Protein AF-A0A257P8Z4-F1 (afdb_monomer)

Sequence (176 aa):
IAFIGALCIGCGLASLFIQVWVSVRHRRREGVDHDPWGHTRTVDWLTRTPVPFYNYAVTPVVHVKDERAWREERGLLQEIPQEYEAISLPKNSFLPMAIGVLAFGFGFGLVWRIWWMAGLSILGIIGVLIIRAMQKDIEYELSAEEVKAMDRRHEPINIVEEHKDAVESAMMELHL

Structure (mmCIF, N/CA/C/O backbone):
data_AF-A0A257P8Z4-F1
#
_entry.id   AF-A0A257P8Z4-F1
#
loop_
_atom_site.group_PDB
_atom_site.id
_atom_site.type_symbol
_atom_site.label_atom_id
_atom_site.label_alt_id
_atom_site.label_comp_id
_atom_site.label_asym_id
_atom_site.label_entity_id
_atom_site.label_seq_id
_atom_site.pdbx_PDB_ins_code
_atom_site.Cartn_x
_atom_site.Cartn_y
_atom_site.Cartn_z
_atom_site.occupancy
_atom_site.B_iso_or_equiv
_atom_site.auth_seq_id
_atom_site.auth_comp_id
_atom_site.auth_asym_id
_atom_site.auth_atom_id
_atom_site.pdbx_PDB_model_num
ATOM 1 N N . ILE A 1 1 ? 34.852 16.769 11.107 1.00 84.31 1 ILE A N 1
ATOM 2 C CA . ILE A 1 1 ? 33.484 17.261 11.415 1.00 84.31 1 ILE A CA 1
ATOM 3 C C . ILE A 1 1 ? 32.436 16.512 10.585 1.00 84.31 1 ILE A C 1
ATOM 5 O O . ILE A 1 1 ? 31.641 15.804 11.182 1.00 84.31 1 ILE A O 1
ATOM 9 N N . ALA A 1 2 ? 32.487 16.540 9.245 1.00 94.19 2 ALA A N 1
ATOM 10 C CA . ALA A 1 2 ? 31.528 15.811 8.393 1.00 94.19 2 ALA A CA 1
ATOM 11 C C . ALA A 1 2 ? 31.444 14.290 8.667 1.00 94.19 2 ALA A C 1
ATOM 13 O O . ALA A 1 2 ? 30.351 13.751 8.789 1.00 94.19 2 ALA A O 1
ATOM 14 N N . PHE A 1 3 ? 32.583 13.609 8.854 1.00 95.44 3 PHE A N 1
ATOM 15 C CA . PHE A 1 3 ? 32.614 12.173 9.184 1.00 95.44 3 PHE A CA 1
ATOM 16 C C . PHE A 1 3 ? 31.907 11.836 10.508 1.00 95.44 3 PHE A C 1
ATOM 18 O O . PHE A 1 3 ? 31.198 10.842 10.600 1.00 95.44 3 PHE A O 1
ATOM 25 N N . ILE A 1 4 ? 32.043 12.699 11.518 1.00 96.44 4 ILE A N 1
ATOM 26 C CA . ILE A 1 4 ? 31.377 12.522 12.816 1.00 96.44 4 ILE A CA 1
ATOM 27 C C . ILE A 1 4 ? 29.858 12.650 12.642 1.00 96.44 4 ILE A C 1
ATOM 29 O O . ILE A 1 4 ? 29.113 11.836 13.173 1.00 96.44 4 ILE A O 1
ATOM 33 N N . GLY A 1 5 ? 29.401 13.612 11.833 1.00 96.75 5 GLY A N 1
ATOM 34 C CA . GLY A 1 5 ? 27.986 13.726 11.472 1.00 96.75 5 GLY A CA 1
ATOM 35 C C . GLY A 1 5 ? 27.450 12.476 10.764 1.00 96.75 5 GLY A C 1
ATOM 36 O O . GLY A 1 5 ? 26.376 11.993 11.112 1.00 96.75 5 GLY A O 1
ATOM 37 N N . ALA A 1 6 ? 28.219 11.902 9.831 1.00 97.12 6 ALA A N 1
ATOM 38 C CA . ALA A 1 6 ? 27.849 10.659 9.152 1.00 97.12 6 ALA A CA 1
ATOM 39 C C . ALA A 1 6 ? 27.734 9.470 10.124 1.00 97.12 6 ALA A C 1
ATOM 41 O O . ALA A 1 6 ? 26.781 8.698 10.032 1.00 97.12 6 ALA A O 1
ATOM 42 N N . LEU A 1 7 ? 28.650 9.352 11.093 1.00 97.44 7 LEU A N 1
ATOM 43 C CA . LEU A 1 7 ? 28.569 8.334 12.146 1.00 97.44 7 LEU A CA 1
ATOM 44 C C . LEU A 1 7 ? 27.316 8.502 13.015 1.00 97.44 7 LEU A C 1
ATOM 46 O O . LEU A 1 7 ? 26.639 7.514 13.288 1.00 97.44 7 LEU A O 1
ATOM 50 N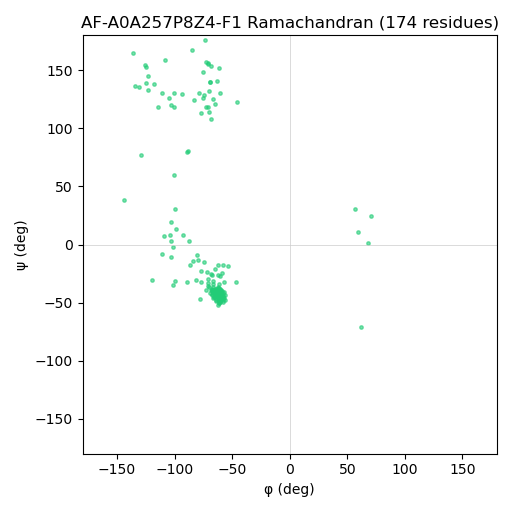 N . CYS A 1 8 ? 26.958 9.732 13.394 1.00 97.69 8 CYS A N 1
ATOM 51 C CA . CYS A 1 8 ? 25.733 9.991 14.154 1.00 97.69 8 CYS A CA 1
ATOM 52 C C . CYS A 1 8 ? 24.474 9.546 13.392 1.00 97.69 8 CYS A C 1
ATOM 54 O O . CYS A 1 8 ? 23.601 8.902 13.974 1.00 97.69 8 CYS A O 1
ATOM 56 N N . ILE A 1 9 ? 24.395 9.833 12.088 1.00 97.88 9 ILE A N 1
ATOM 57 C CA . ILE A 1 9 ? 23.284 9.376 11.236 1.00 97.88 9 ILE A CA 1
ATOM 58 C C . ILE A 1 9 ? 23.276 7.843 11.138 1.00 97.88 9 ILE A C 1
ATOM 60 O O . ILE A 1 9 ? 22.217 7.230 11.259 1.00 97.88 9 ILE A O 1
ATOM 64 N N . GLY A 1 10 ? 24.448 7.217 10.983 1.00 98.00 10 GLY A N 1
ATOM 65 C CA . GLY A 1 10 ? 24.591 5.759 10.971 1.00 98.00 10 GLY A CA 1
ATOM 66 C C . GLY A 1 10 ? 24.076 5.101 12.254 1.00 98.00 10 GLY A C 1
ATOM 67 O O . GLY A 1 10 ? 23.322 4.131 12.186 1.00 98.00 10 GLY A O 1
ATOM 68 N N . CYS A 1 11 ? 24.400 5.665 13.421 1.00 98.06 11 CYS A N 1
ATOM 69 C CA . CYS A 1 11 ? 23.855 5.208 14.700 1.00 98.06 11 CYS A CA 1
ATOM 70 C C . CYS A 1 11 ? 22.333 5.395 14.783 1.00 98.06 11 CYS A C 1
ATOM 72 O O . CYS A 1 11 ? 21.641 4.510 15.279 1.00 98.06 11 CYS A O 1
ATOM 74 N N . GLY A 1 12 ? 21.792 6.509 14.277 1.00 98.06 12 GLY A N 1
ATOM 75 C CA . GLY A 1 12 ? 20.342 6.727 14.204 1.00 98.06 12 GLY A CA 1
ATOM 76 C C . GLY A 1 12 ? 19.629 5.669 13.355 1.00 98.06 12 GLY A C 1
ATOM 77 O O . GLY A 1 12 ? 18.621 5.107 13.780 1.00 98.06 12 GLY A O 1
ATOM 78 N N . LEU A 1 13 ? 20.195 5.332 12.194 1.00 98.12 13 LEU A N 1
ATOM 79 C CA . LEU A 1 13 ? 19.666 4.285 11.320 1.00 98.12 13 LEU A CA 1
ATOM 80 C C . LEU A 1 13 ? 19.756 2.893 11.966 1.00 98.12 13 LEU A C 1
ATOM 82 O O . LEU A 1 13 ? 18.804 2.118 11.894 1.00 98.12 13 LEU A O 1
ATOM 86 N N . ALA A 1 14 ? 20.868 2.578 12.635 1.00 98.00 14 ALA A N 1
ATOM 87 C CA . ALA A 1 14 ? 21.013 1.325 13.375 1.00 98.00 14 ALA A CA 1
ATOM 88 C C . ALA A 1 14 ? 19.963 1.205 14.493 1.00 98.00 14 ALA A C 1
ATOM 90 O O . ALA A 1 14 ? 19.323 0.162 14.629 1.00 98.00 14 ALA A O 1
ATOM 91 N N . SER A 1 1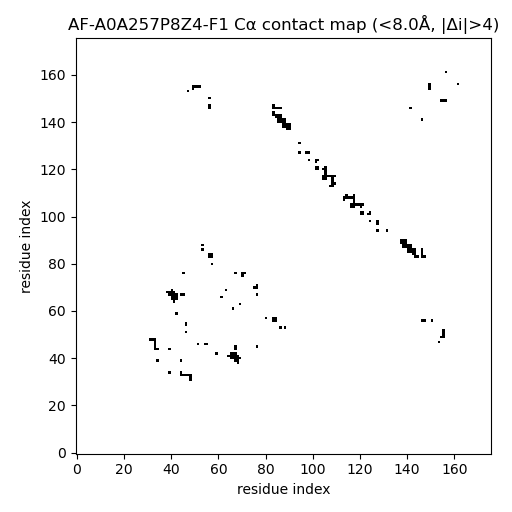5 ? 19.729 2.285 15.242 1.00 98.12 15 SER A N 1
ATOM 92 C CA . SER A 1 15 ? 18.685 2.341 16.269 1.00 98.12 15 SER A CA 1
ATOM 93 C C . SER A 1 15 ? 17.287 2.100 15.695 1.00 98.12 15 SER A C 1
ATOM 95 O O . SER A 1 15 ? 16.512 1.375 16.313 1.00 98.12 15 SER A O 1
ATOM 97 N N . LEU A 1 16 ? 16.976 2.622 14.500 1.00 98.00 16 LEU A N 1
ATOM 98 C CA . LEU A 1 16 ? 15.700 2.360 13.821 1.00 98.00 16 LEU A CA 1
ATOM 99 C C . LEU A 1 16 ? 15.512 0.864 13.522 1.00 98.00 16 LEU A C 1
ATOM 101 O O . LEU A 1 16 ? 14.454 0.303 13.807 1.00 98.00 16 LEU A O 1
ATOM 105 N N . PHE A 1 17 ? 16.542 0.191 12.997 1.00 97.81 17 PHE A N 1
ATOM 106 C CA . PHE A 1 17 ? 16.475 -1.253 12.744 1.00 97.81 17 PHE A CA 1
ATOM 107 C C . PHE A 1 17 ? 16.295 -2.060 14.032 1.00 97.81 17 PHE A C 1
ATOM 109 O O . PHE A 1 17 ? 15.481 -2.984 14.068 1.00 97.81 17 PHE A O 1
ATOM 116 N N . ILE A 1 18 ? 17.016 -1.695 15.096 1.00 97.44 18 ILE A N 1
ATOM 117 C CA . ILE A 1 18 ? 16.881 -2.335 16.410 1.00 97.44 18 ILE A CA 1
ATOM 118 C C . ILE A 1 18 ? 15.460 -2.140 16.950 1.00 97.44 18 ILE A C 1
ATOM 120 O O . ILE A 1 18 ? 14.847 -3.109 17.393 1.00 97.44 18 ILE A O 1
ATOM 124 N N . GLN A 1 19 ? 14.907 -0.928 16.865 1.00 96.12 19 GLN A N 1
ATOM 125 C CA . GLN A 1 19 ? 13.549 -0.620 17.316 1.00 96.12 19 GLN A CA 1
ATOM 126 C C . GLN A 1 19 ? 12.502 -1.492 16.610 1.00 96.12 19 GLN A C 1
ATOM 128 O O . GLN A 1 19 ? 11.681 -2.124 17.277 1.00 96.12 19 GLN A O 1
ATOM 133 N N . VAL A 1 20 ? 12.553 -1.578 15.275 1.00 95.50 20 VAL A N 1
ATOM 134 C CA . VAL A 1 20 ? 11.632 -2.423 14.495 1.00 95.50 20 VAL A CA 1
ATOM 135 C C . VAL A 1 20 ? 11.797 -3.898 14.870 1.00 95.50 20 VAL A C 1
ATOM 137 O O . VAL A 1 20 ? 10.805 -4.594 15.086 1.00 95.50 20 VAL A O 1
ATOM 140 N N . TRP A 1 21 ? 13.036 -4.378 15.004 1.00 95.56 21 TRP A N 1
ATOM 141 C CA . TRP A 1 21 ? 13.313 -5.769 15.366 1.00 95.56 21 TRP A CA 1
ATOM 142 C C . TRP A 1 21 ? 12.762 -6.138 16.751 1.00 95.56 21 TRP A C 1
ATOM 144 O O . TRP A 1 21 ? 12.078 -7.156 16.890 1.00 95.56 21 TRP A O 1
ATOM 154 N N . VAL A 1 22 ? 13.006 -5.300 17.767 1.00 94.56 22 VAL A N 1
ATOM 155 C CA . VAL A 1 22 ? 12.493 -5.515 19.131 1.00 94.56 22 VAL A CA 1
ATOM 156 C C . VAL A 1 22 ? 10.965 -5.494 19.140 1.00 94.56 22 VAL A C 1
ATOM 158 O O . VAL A 1 22 ? 10.366 -6.398 19.727 1.00 94.56 22 VAL A O 1
ATOM 161 N N . SER A 1 23 ? 10.345 -4.530 18.451 1.00 90.56 23 SER A N 1
ATOM 162 C CA . SER A 1 23 ? 8.885 -4.389 18.372 1.00 90.56 23 SER A CA 1
ATOM 163 C C . SER A 1 23 ? 8.228 -5.622 17.743 1.00 90.56 23 SER A C 1
ATOM 165 O O . SER A 1 23 ? 7.336 -6.232 18.335 1.00 90.56 23 SER A O 1
ATOM 167 N N . VAL A 1 24 ? 8.729 -6.097 16.596 1.00 90.44 24 VAL A N 1
ATOM 168 C CA . VAL A 1 24 ? 8.200 -7.310 15.947 1.00 90.44 24 VAL A CA 1
ATOM 169 C C . VAL A 1 24 ? 8.380 -8.542 16.842 1.00 90.44 24 VAL A C 1
ATOM 171 O O . VAL A 1 24 ? 7.489 -9.395 16.910 1.00 90.44 24 VAL A O 1
ATOM 174 N N . ARG A 1 25 ? 9.504 -8.636 17.565 1.00 90.56 25 ARG A N 1
ATOM 175 C CA . ARG A 1 25 ? 9.790 -9.758 18.470 1.00 90.56 25 ARG A CA 1
ATOM 176 C C . ARG A 1 25 ? 8.840 -9.806 19.671 1.00 90.56 25 ARG A C 1
ATOM 178 O O . ARG A 1 25 ? 8.475 -10.912 20.082 1.00 90.56 25 ARG A O 1
ATOM 185 N N . HIS A 1 26 ? 8.439 -8.651 20.203 1.00 89.12 26 HIS A N 1
ATOM 186 C CA . HIS A 1 26 ? 7.617 -8.524 21.415 1.00 89.12 26 HIS A CA 1
ATOM 187 C C . HIS A 1 26 ? 6.138 -8.194 21.151 1.00 89.12 26 HIS A C 1
ATOM 189 O O . HIS A 1 26 ? 5.356 -8.146 22.099 1.00 89.12 26 HIS A O 1
ATOM 195 N N . ARG A 1 27 ? 5.709 -8.109 19.883 1.00 83.69 27 ARG A N 1
ATOM 196 C CA . ARG A 1 27 ? 4.347 -7.720 19.458 1.00 83.69 27 ARG A CA 1
ATOM 197 C C . ARG A 1 27 ? 3.175 -8.391 20.185 1.00 83.69 27 ARG A C 1
ATOM 199 O O . ARG A 1 27 ? 2.125 -7.787 20.330 1.00 83.69 27 ARG A O 1
ATOM 206 N N . ARG A 1 28 ? 3.323 -9.650 20.626 1.00 78.50 28 ARG A N 1
ATOM 207 C CA . ARG A 1 28 ? 2.253 -10.380 21.340 1.00 78.50 28 ARG A CA 1
ATOM 208 C C . ARG A 1 28 ? 2.103 -9.960 22.805 1.00 78.50 28 ARG A C 1
ATOM 210 O O . ARG A 1 28 ? 1.060 -10.213 23.388 1.00 78.50 28 ARG A O 1
ATOM 217 N N . ARG A 1 29 ? 3.149 -9.393 23.412 1.00 73.62 29 ARG A N 1
ATOM 218 C CA . ARG A 1 29 ? 3.140 -8.920 24.807 1.00 73.62 29 ARG A CA 1
ATOM 219 C C . ARG A 1 29 ? 2.683 -7.469 24.912 1.00 73.62 29 ARG A C 1
ATOM 221 O O . ARG A 1 29 ? 2.058 -7.108 25.895 1.00 73.62 29 ARG A O 1
ATOM 228 N N . GLU A 1 30 ? 2.992 -6.669 23.899 1.00 66.62 30 GLU A N 1
ATOM 229 C CA . GLU A 1 30 ? 2.763 -5.220 23.854 1.00 66.62 30 GLU A CA 1
ATOM 230 C C . GLU A 1 30 ? 1.502 -4.861 23.056 1.00 66.62 30 GLU A C 1
ATOM 232 O O . GLU A 1 30 ? 1.471 -3.828 22.397 1.00 66.62 30 GLU A O 1
ATOM 237 N N . GLY A 1 31 ? 0.495 -5.746 23.048 1.00 64.88 31 GLY A N 1
ATOM 238 C CA . GLY A 1 31 ? -0.722 -5.581 22.250 1.00 64.88 31 GLY A CA 1
ATOM 239 C C . GLY A 1 31 ? -1.282 -4.164 22.368 1.00 64.88 31 GLY A C 1
ATOM 240 O O . GLY A 1 31 ? -1.521 -3.677 23.470 1.00 64.88 31 GLY A O 1
ATOM 241 N N . VAL A 1 32 ? -1.428 -3.502 21.223 1.00 70.19 32 VAL A N 1
ATOM 242 C CA . VAL A 1 32 ? -1.851 -2.106 21.146 1.00 70.19 32 VAL A CA 1
ATOM 243 C C . VAL A 1 32 ? -3.360 -2.067 20.954 1.00 70.19 32 VAL A C 1
ATOM 245 O O . VAL A 1 32 ? -3.888 -2.762 20.086 1.00 70.19 32 VAL A O 1
ATOM 248 N N . ASP A 1 33 ? -4.044 -1.279 21.778 1.00 71.81 33 ASP A N 1
ATOM 249 C CA . ASP A 1 33 ? -5.488 -1.082 21.672 1.00 71.81 33 ASP A CA 1
ATOM 250 C C . ASP A 1 33 ? -5.851 -0.196 20.459 1.00 71.81 33 ASP A C 1
ATOM 252 O O . ASP A 1 33 ? -4.983 0.316 19.753 1.00 71.81 33 ASP A O 1
ATOM 256 N N . HIS A 1 34 ? -7.140 -0.007 20.200 1.00 67.06 34 HIS A N 1
ATOM 257 C CA . HIS A 1 34 ? -7.664 0.888 19.163 1.00 67.06 34 HIS A CA 1
ATOM 258 C C . HIS A 1 34 ? -7.294 2.373 19.379 1.00 67.06 34 HIS A C 1
ATOM 260 O O . HIS A 1 34 ? -7.332 3.149 18.427 1.00 67.06 34 HIS A O 1
ATOM 266 N N . ASP A 1 35 ? -6.876 2.770 20.590 1.00 74.75 35 ASP A N 1
ATOM 267 C CA . ASP A 1 35 ? -6.379 4.120 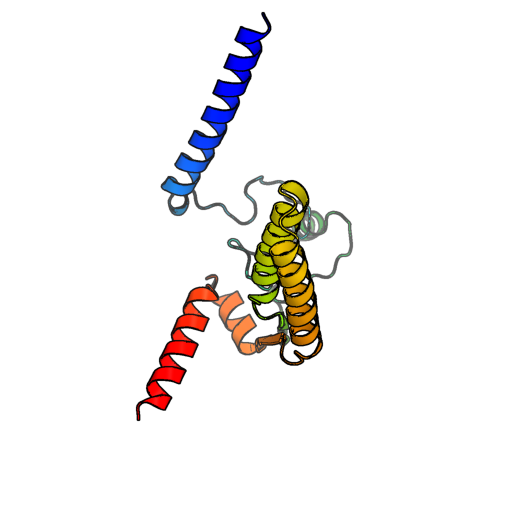20.897 1.00 74.75 35 ASP A CA 1
ATOM 268 C C . ASP A 1 35 ? -5.017 4.109 21.626 1.00 74.75 35 ASP A C 1
ATOM 270 O O . ASP A 1 35 ? -4.946 4.344 22.834 1.00 74.75 35 ASP A O 1
ATOM 274 N N . PRO A 1 36 ? -3.900 3.862 20.913 1.00 77.06 36 PRO A N 1
ATOM 275 C CA . PRO A 1 36 ? -2.564 3.845 21.516 1.00 77.06 36 PRO A CA 1
ATOM 276 C C . PRO A 1 36 ? -2.140 5.184 22.122 1.00 77.06 36 PRO A C 1
ATOM 278 O O . PRO A 1 36 ? -1.254 5.231 22.973 1.00 77.06 36 PRO A O 1
ATOM 281 N N . TRP A 1 37 ? -2.702 6.277 21.608 1.00 79.44 37 TRP A N 1
ATOM 282 C CA . TRP A 1 37 ? -2.239 7.636 21.877 1.00 79.44 37 TRP A CA 1
ATOM 283 C C . TRP A 1 37 ? -3.136 8.376 22.876 1.00 79.44 37 TRP A C 1
ATOM 285 O O . TRP A 1 37 ? -2.769 9.463 23.316 1.00 79.44 37 TRP A O 1
ATOM 295 N N . GLY A 1 38 ? -4.310 7.822 23.200 1.00 77.56 38 GLY A N 1
ATOM 296 C CA . GLY A 1 38 ? -5.326 8.417 24.078 1.00 77.56 38 GLY A CA 1
ATOM 297 C C . GLY A 1 38 ? -6.020 9.664 23.513 1.00 77.56 38 GLY A C 1
ATOM 298 O O . GLY A 1 38 ? -6.820 10.294 24.200 1.00 77.56 38 GLY A O 1
ATOM 299 N N . HIS A 1 39 ? -5.674 10.072 22.289 1.00 79.00 39 HIS A N 1
ATOM 300 C CA . HIS A 1 39 ? -6.115 11.316 21.648 1.00 79.00 39 HIS A CA 1
ATOM 301 C C . HIS A 1 39 ? -6.329 11.122 20.147 1.00 79.00 39 HIS A C 1
ATOM 303 O O . HIS A 1 39 ? -5.979 11.974 19.325 1.00 79.00 39 HIS A O 1
ATOM 309 N N . THR A 1 40 ? -6.856 9.971 19.759 1.00 84.00 40 THR A N 1
ATOM 310 C CA . THR A 1 40 ? -7.121 9.679 18.355 1.00 84.00 40 THR A CA 1
ATOM 311 C C . THR A 1 40 ? -8.409 10.363 17.889 1.00 84.00 40 THR A C 1
ATOM 313 O O . THR A 1 40 ? -9.440 10.330 18.554 1.00 84.00 40 THR A O 1
ATOM 316 N N . ARG A 1 41 ? -8.354 11.068 16.751 1.00 88.81 41 ARG A N 1
ATOM 317 C CA . ARG A 1 41 ? -9.427 12.006 16.344 1.00 88.81 41 ARG A CA 1
ATOM 318 C C . ARG A 1 41 ? -10.097 11.660 15.020 1.00 88.81 41 ARG A C 1
ATOM 320 O O . ARG A 1 41 ? -11.272 11.969 14.835 1.00 88.81 41 ARG A O 1
ATOM 327 N N . THR A 1 42 ? -9.360 11.046 14.101 1.00 90.00 42 THR A N 1
ATOM 328 C CA . THR A 1 42 ? -9.837 10.739 12.747 1.00 90.00 42 THR A CA 1
ATOM 329 C C . THR A 1 42 ? -10.603 9.420 12.698 1.00 90.00 42 THR A C 1
ATOM 331 O O . THR A 1 42 ? -10.558 8.618 13.631 1.00 90.00 42 THR A O 1
ATOM 334 N N . VAL A 1 43 ? -11.296 9.190 11.581 1.00 89.06 43 VAL A N 1
ATOM 335 C CA . VAL A 1 43 ? -12.037 7.947 11.319 1.00 89.06 43 VAL A CA 1
ATOM 336 C C . VAL A 1 43 ? -11.147 6.708 11.309 1.00 89.06 43 VAL A C 1
ATOM 338 O O . VAL A 1 43 ? -11.622 5.647 11.689 1.00 89.06 43 VAL A O 1
ATOM 341 N N . ASP A 1 44 ? -9.858 6.848 10.981 1.00 86.56 44 ASP A N 1
ATOM 342 C CA . ASP A 1 44 ? -8.889 5.739 10.936 1.00 86.56 44 ASP A CA 1
ATOM 343 C C . ASP A 1 44 ? -8.749 5.004 12.273 1.00 86.56 44 ASP A C 1
ATOM 345 O O . ASP A 1 44 ? -8.248 3.889 12.316 1.00 86.56 44 ASP A O 1
ATOM 349 N N . TRP A 1 45 ? -9.198 5.630 13.360 1.00 86.94 45 TRP A N 1
ATOM 350 C CA . TRP A 1 45 ? -9.170 5.100 14.720 1.00 86.94 45 TRP A CA 1
ATOM 351 C C . TRP A 1 45 ? -10.547 4.620 15.209 1.00 86.94 45 TRP A C 1
ATOM 353 O O . TRP A 1 45 ? -10.721 4.329 16.390 1.00 86.94 45 TRP A O 1
ATOM 363 N N . LEU A 1 46 ? -11.542 4.578 14.315 1.00 83.88 46 LEU A N 1
ATOM 364 C CA . LEU A 1 46 ? -12.825 3.899 14.532 1.00 83.88 46 LEU A CA 1
ATOM 365 C C . LEU A 1 46 ? -12.753 2.417 14.156 1.00 83.88 46 LEU A C 1
ATOM 367 O O . LEU A 1 46 ? -13.622 1.641 14.546 1.00 83.88 46 LEU A O 1
ATOM 371 N N . THR A 1 47 ? -11.745 2.021 13.377 1.00 83.44 47 THR A N 1
ATOM 372 C CA . THR A 1 47 ? -11.527 0.614 13.048 1.00 83.44 47 THR A CA 1
ATOM 373 C C . THR A 1 47 ? -11.027 -0.165 14.263 1.00 83.44 47 THR A C 1
ATOM 375 O O . THR A 1 47 ? -10.402 0.374 15.177 1.00 83.44 47 THR A O 1
ATOM 378 N N . ARG A 1 48 ? -11.263 -1.476 14.245 1.00 77.69 48 ARG A N 1
ATOM 379 C CA . ARG A 1 48 ? -10.725 -2.408 15.237 1.00 77.69 48 ARG A CA 1
ATOM 380 C C . ARG A 1 48 ? -9.223 -2.613 15.029 1.00 77.69 48 ARG A C 1
ATOM 382 O O . ARG A 1 48 ? -8.718 -2.461 13.914 1.00 77.69 48 ARG A O 1
ATOM 389 N N . THR A 1 49 ? -8.540 -3.036 16.091 1.00 77.38 49 THR A N 1
ATOM 390 C CA . THR A 1 49 ? -7.163 -3.535 16.024 1.00 77.38 49 THR A CA 1
ATOM 391 C C . THR A 1 49 ? -7.171 -5.056 16.158 1.00 77.38 49 THR A C 1
ATOM 393 O O . THR A 1 49 ? -7.682 -5.565 17.156 1.00 77.38 49 THR A O 1
ATOM 396 N N . PRO A 1 50 ? -6.564 -5.802 15.224 1.00 82.19 50 PRO A N 1
ATOM 397 C CA . PRO A 1 50 ? -5.996 -5.357 13.948 1.00 82.19 50 PRO A CA 1
ATOM 398 C C . PRO A 1 50 ? -7.075 -4.964 12.924 1.00 82.19 50 PRO A C 1
ATOM 400 O O . PRO A 1 50 ? -8.205 -5.443 12.985 1.00 82.19 50 PRO A O 1
ATOM 403 N N . VAL A 1 51 ? -6.700 -4.101 11.975 1.00 84.56 51 VAL A N 1
ATOM 404 C CA . VAL A 1 51 ? -7.614 -3.578 10.948 1.00 84.56 51 VAL A CA 1
ATOM 405 C C . VAL A 1 51 ? -8.058 -4.713 10.014 1.00 84.56 51 VAL A C 1
ATOM 407 O O . VAL A 1 51 ? -7.191 -5.384 9.444 1.00 84.56 51 VAL A O 1
ATOM 410 N N . PRO A 1 52 ? -9.372 -4.946 9.835 1.00 85.94 52 PRO A N 1
ATOM 411 C CA . PRO A 1 52 ? -9.876 -5.898 8.849 1.00 85.94 52 PRO A CA 1
ATOM 412 C C . PRO A 1 52 ? -9.473 -5.503 7.423 1.00 85.94 52 PRO A C 1
ATOM 414 O O . PRO A 1 52 ? -9.356 -4.322 7.111 1.00 85.94 52 PRO A O 1
ATOM 417 N N . PHE A 1 53 ? -9.328 -6.470 6.515 1.00 88.62 53 PHE A N 1
ATOM 418 C CA . PHE A 1 53 ? -8.952 -6.191 5.118 1.00 88.62 53 PHE A CA 1
ATOM 419 C C . PHE A 1 53 ? -10.007 -5.378 4.344 1.00 88.62 53 PHE A C 1
ATOM 421 O O . PHE A 1 53 ? -9.675 -4.730 3.356 1.00 88.62 53 PHE A O 1
ATOM 428 N N . TYR A 1 54 ? -11.262 -5.386 4.806 1.00 88.19 54 TYR A N 1
ATOM 429 C CA . TYR A 1 54 ? -12.348 -4.542 4.299 1.00 88.19 54 TYR A CA 1
ATOM 430 C C . TYR A 1 54 ? -12.433 -3.165 4.990 1.00 88.19 54 TYR A C 1
ATOM 432 O O . TYR A 1 54 ? -13.317 -2.372 4.680 1.00 88.19 54 TYR A O 1
ATOM 440 N N . ASN A 1 55 ? -11.513 -2.856 5.911 1.00 89.75 55 ASN A N 1
ATOM 441 C CA . ASN A 1 55 ? -11.465 -1.669 6.771 1.00 89.75 55 ASN A CA 1
ATOM 442 C C . ASN A 1 55 ? -12.666 -1.530 7.724 1.00 89.75 55 ASN A C 1
ATOM 444 O O . ASN A 1 55 ? -12.515 -1.725 8.926 1.00 89.75 55 ASN A O 1
ATOM 448 N N . TYR A 1 56 ? -13.858 -1.221 7.204 1.00 88.38 56 TYR A N 1
ATOM 449 C CA . TYR A 1 56 ? -15.075 -1.011 7.992 1.00 88.38 56 TYR A CA 1
ATOM 450 C C . TYR A 1 56 ? -16.178 -1.960 7.532 1.00 88.38 56 TYR A C 1
ATOM 452 O O . TYR A 1 56 ? -16.445 -2.065 6.340 1.00 88.38 56 TYR A O 1
ATOM 460 N N . ALA A 1 57 ? -16.844 -2.624 8.479 1.00 87.44 57 ALA A N 1
ATOM 461 C CA . ALA A 1 57 ? -17.982 -3.493 8.169 1.00 87.44 57 ALA A CA 1
ATOM 462 C C . ALA A 1 57 ? -19.191 -2.698 7.643 1.00 87.44 57 ALA A C 1
ATOM 464 O O . ALA A 1 57 ? -19.963 -3.199 6.834 1.00 87.44 57 ALA A O 1
ATOM 465 N N . VAL A 1 58 ? -19.336 -1.453 8.107 1.00 86.25 58 VAL A N 1
ATOM 466 C CA . VAL A 1 58 ? -20.329 -0.484 7.640 1.00 86.25 58 VAL A CA 1
ATOM 467 C C . VAL A 1 58 ? -19.625 0.848 7.441 1.00 86.25 58 VAL A C 1
ATOM 469 O O . VAL A 1 58 ? -18.817 1.258 8.276 1.00 86.25 58 VAL A O 1
ATOM 472 N N . THR A 1 59 ? -19.922 1.527 6.335 1.00 88.56 59 THR A N 1
ATOM 473 C CA . THR A 1 59 ? -19.275 2.801 6.009 1.00 88.56 59 THR A CA 1
ATOM 474 C C . THR A 1 59 ? -19.659 3.861 7.050 1.00 88.56 59 THR A C 1
ATOM 476 O O . THR A 1 59 ? -20.848 4.151 7.206 1.00 88.56 59 THR A O 1
ATOM 479 N N . PRO A 1 60 ? -18.694 4.461 7.774 1.00 85.56 60 PRO A N 1
ATOM 480 C CA . PRO A 1 60 ? -19.007 5.446 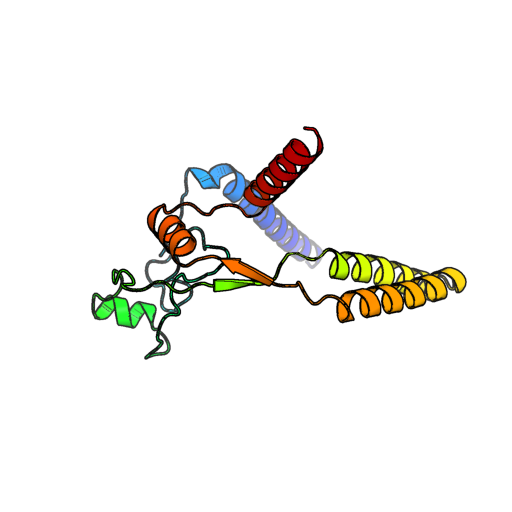8.797 1.00 85.56 60 PRO A CA 1
ATOM 481 C C . PRO A 1 60 ? -19.511 6.744 8.159 1.00 85.56 60 PRO A C 1
ATOM 483 O O . PRO A 1 60 ? -18.883 7.303 7.260 1.00 85.56 60 PRO A O 1
ATOM 486 N N . VAL A 1 61 ? -20.625 7.264 8.670 1.00 85.62 61 VAL A N 1
ATOM 487 C CA . VAL A 1 61 ? -21.101 8.606 8.316 1.00 85.62 61 VAL A CA 1
ATOM 488 C C . VAL A 1 61 ? -20.232 9.646 9.023 1.00 85.62 61 VAL A C 1
ATOM 490 O O . VAL A 1 61 ? -20.058 9.589 10.240 1.00 85.62 61 VAL A O 1
ATOM 493 N N . VAL A 1 62 ? -19.672 10.579 8.253 1.00 89.44 62 VAL A N 1
ATOM 494 C CA . VAL A 1 62 ? -18.795 11.644 8.755 1.00 89.44 62 VAL A CA 1
ATOM 495 C C . VAL A 1 62 ? -19.573 12.952 8.822 1.00 89.44 62 VAL A C 1
ATOM 497 O O . VAL A 1 62 ? -20.059 13.449 7.805 1.00 89.44 62 VAL A O 1
ATOM 500 N N . HIS A 1 63 ? -19.671 13.524 10.016 1.00 87.62 63 HIS A N 1
ATOM 501 C CA . HIS A 1 63 ? -20.338 14.797 10.277 1.00 87.62 63 HIS A CA 1
ATOM 502 C C . HIS A 1 63 ? -19.338 15.939 10.434 1.00 87.62 63 HIS A C 1
ATOM 504 O O . HIS A 1 63 ? -19.615 17.074 10.039 1.00 87.62 63 HIS A O 1
ATOM 510 N N . VAL A 1 64 ? -18.175 15.647 11.017 1.00 91.25 64 VAL A N 1
ATOM 511 C CA . VAL A 1 64 ? -17.116 16.625 11.275 1.00 91.25 64 VAL A CA 1
ATOM 512 C C . VAL A 1 64 ? -15.746 16.061 10.910 1.00 91.25 64 VAL A C 1
ATOM 514 O O . VAL A 1 64 ? -15.565 14.860 10.750 1.00 91.25 64 VAL A O 1
ATOM 517 N N . LYS A 1 65 ? -14.744 16.939 10.796 1.00 91.00 65 LYS A N 1
ATOM 518 C CA . LYS A 1 65 ? -13.365 16.540 10.472 1.00 91.00 65 LYS A CA 1
ATOM 519 C C . LYS A 1 65 ? -12.785 15.533 11.479 1.00 91.00 65 LYS A C 1
ATOM 521 O O . LYS A 1 65 ? -12.132 14.576 11.077 1.00 91.00 65 LYS A O 1
ATOM 526 N N . ASP A 1 66 ? -13.038 15.758 12.766 1.00 91.62 66 ASP A N 1
ATOM 527 C CA . ASP A 1 66 ? -12.556 14.922 13.870 1.00 91.62 66 ASP A CA 1
ATOM 528 C C . ASP A 1 66 ? -13.672 13.985 14.360 1.00 91.62 66 ASP A C 1
ATOM 530 O O . ASP A 1 66 ? -14.125 14.064 15.502 1.00 91.62 66 ASP A O 1
ATOM 534 N N . GLU A 1 67 ? -14.166 13.140 13.454 1.00 89.19 67 GLU A N 1
ATOM 535 C CA . GLU A 1 67 ? -15.362 12.320 13.673 1.00 89.19 67 GLU A CA 1
ATOM 536 C C . GLU A 1 67 ? -15.255 11.406 14.902 1.00 89.19 67 GLU A C 1
ATOM 538 O O . GLU A 1 67 ? -16.207 11.312 15.673 1.00 89.19 67 GLU A O 1
ATOM 543 N N . ARG A 1 68 ? -14.098 10.774 15.150 1.00 88.19 68 ARG A N 1
ATOM 544 C CA . ARG A 1 68 ? -13.930 9.906 16.327 1.00 88.19 68 ARG A CA 1
ATOM 545 C C . ARG A 1 68 ? -14.053 10.697 17.623 1.00 88.19 68 ARG A C 1
ATOM 547 O O . ARG A 1 68 ? -14.794 10.280 18.506 1.00 88.19 68 ARG A O 1
ATOM 554 N N . ALA A 1 69 ? -13.364 11.835 17.720 1.00 89.06 69 ALA A N 1
ATOM 555 C CA . ALA A 1 69 ? -13.405 12.671 18.921 1.00 89.06 69 ALA A CA 1
ATOM 556 C C . ALA A 1 69 ? -14.825 13.196 19.181 1.00 89.06 69 ALA A C 1
ATOM 558 O O . ALA A 1 69 ? -15.307 13.187 20.307 1.00 89.06 69 ALA A O 1
ATOM 559 N N . TRP A 1 70 ? -15.534 13.580 18.121 1.00 90.06 70 TRP A N 1
ATOM 560 C CA . TRP A 1 70 ? -16.923 14.015 18.216 1.00 90.06 70 TRP A CA 1
ATOM 561 C C . TRP A 1 70 ? -17.876 12.897 18.661 1.00 90.06 70 TRP A C 1
ATOM 563 O O . TRP A 1 70 ? -18.781 13.146 19.459 1.00 90.06 70 TRP A O 1
ATOM 573 N N . ARG A 1 71 ? -17.668 11.657 18.192 1.00 87.50 71 ARG A N 1
ATOM 574 C CA . ARG A 1 71 ? -18.417 10.479 18.663 1.00 87.50 71 ARG A CA 1
ATOM 575 C C . ARG A 1 71 ? -18.102 10.166 20.120 1.00 87.50 71 ARG A C 1
ATOM 577 O O . ARG A 1 71 ? -19.016 9.839 20.868 1.00 87.50 71 ARG A O 1
ATOM 584 N N . GLU A 1 72 ? -16.846 10.301 20.530 1.00 86.38 72 GLU A N 1
ATOM 585 C CA . GLU A 1 72 ? -16.400 10.103 21.911 1.00 86.38 72 GLU A CA 1
ATOM 586 C C . GLU A 1 72 ? -17.068 11.092 22.873 1.00 86.38 72 GLU A C 1
ATOM 588 O O . GLU A 1 72 ? -17.702 10.673 23.839 1.00 86.38 72 GLU A O 1
ATOM 593 N N . GLU A 1 73 ? -17.040 12.390 22.552 1.00 88.88 73 GLU A N 1
ATOM 594 C CA . GLU A 1 73 ? -17.692 13.453 23.334 1.00 88.88 73 GLU A CA 1
ATOM 595 C C . GLU A 1 73 ? -19.212 13.253 23.474 1.00 88.88 73 GLU A C 1
ATOM 597 O O . GLU A 1 73 ? -19.826 13.738 24.425 1.00 88.88 73 GLU A O 1
ATOM 602 N N . ARG A 1 74 ? -19.829 12.531 22.531 1.00 85.62 74 ARG A N 1
ATOM 603 C CA . ARG A 1 74 ? -21.268 12.233 22.500 1.00 85.62 74 ARG A CA 1
ATOM 604 C C . ARG A 1 74 ? -21.625 10.824 22.981 1.00 85.62 74 ARG A C 1
ATOM 606 O O . ARG A 1 74 ? -22.807 10.496 23.018 1.00 85.62 74 ARG A O 1
ATOM 613 N N . GLY A 1 75 ? -20.640 9.999 23.341 1.00 82.25 75 GLY A N 1
ATOM 614 C CA . GLY A 1 75 ? -20.857 8.617 23.778 1.00 82.25 75 GLY A CA 1
ATOM 615 C C . GLY A 1 75 ? -21.299 7.645 22.672 1.00 82.25 75 GLY A C 1
ATOM 616 O O . GLY A 1 75 ? -21.912 6.628 22.974 1.00 82.25 75 GLY A O 1
ATOM 617 N N . LEU A 1 76 ? -20.991 7.934 21.404 1.00 81.31 76 LEU A N 1
ATOM 618 C CA . LEU A 1 76 ? -21.425 7.180 20.213 1.00 81.31 76 LEU A CA 1
ATOM 619 C C . LEU A 1 76 ? -20.363 6.191 19.681 1.00 81.31 76 LEU A C 1
ATOM 621 O O . LEU A 1 76 ? -20.465 5.707 18.558 1.00 81.31 76 LEU A O 1
ATOM 625 N N . LEU A 1 77 ? -19.303 5.897 20.446 1.00 74.75 77 LEU A N 1
ATOM 626 C CA . LEU A 1 77 ? -18.216 5.010 19.991 1.00 74.75 77 LEU A CA 1
ATOM 627 C C . LEU A 1 77 ? -18.606 3.524 19.922 1.00 74.75 77 LEU A C 1
ATOM 629 O O . LEU A 1 77 ? -17.971 2.767 19.197 1.00 74.75 77 LEU A O 1
ATOM 633 N N . GLN A 1 78 ? -19.622 3.098 20.677 1.00 67.19 78 GLN A N 1
ATOM 634 C CA . GLN A 1 78 ? -20.011 1.686 20.813 1.00 67.19 78 GLN A CA 1
ATOM 635 C C . GLN A 1 78 ? -21.259 1.310 20.001 1.00 67.19 78 GLN A C 1
ATOM 637 O O . GLN A 1 78 ? -21.913 0.309 20.296 1.00 67.19 78 GLN A O 1
ATOM 642 N N . GLU A 1 79 ? -21.621 2.100 18.991 1.00 64.88 79 GLU A N 1
ATOM 643 C CA . GLU A 1 79 ? -22.763 1.770 18.140 1.00 64.88 79 GLU A CA 1
ATOM 644 C C . GLU A 1 79 ? -22.461 0.526 17.296 1.00 64.88 79 GLU A C 1
ATOM 646 O O . GLU A 1 79 ? -21.662 0.552 16.360 1.00 64.88 79 GLU A O 1
ATOM 651 N N . ILE A 1 80 ? -23.103 -0.589 17.652 1.00 69.00 80 ILE A N 1
ATOM 652 C CA . ILE A 1 80 ? -23.054 -1.823 16.871 1.00 69.00 80 ILE A CA 1
ATOM 653 C C . ILE A 1 80 ? -23.932 -1.618 15.630 1.00 69.00 80 ILE A C 1
ATOM 655 O O . ILE A 1 80 ? -25.104 -1.251 15.784 1.00 69.00 80 ILE A O 1
ATOM 659 N N . PRO A 1 81 ? -23.419 -1.885 14.417 1.00 73.25 81 PRO A N 1
ATOM 660 C CA . PRO A 1 81 ? -24.226 -1.768 13.217 1.00 73.25 81 PRO A CA 1
ATOM 661 C C . PRO A 1 81 ? -25.429 -2.719 13.278 1.00 73.25 81 PRO A C 1
ATOM 663 O O . PRO A 1 81 ? -25.298 -3.903 13.599 1.00 73.25 81 PRO A O 1
ATOM 666 N N . GLN A 1 82 ? -26.621 -2.186 13.000 1.00 72.62 82 GLN A N 1
ATOM 667 C CA . GLN A 1 82 ? -27.860 -2.972 13.002 1.00 72.62 82 GLN A CA 1
ATOM 668 C C . GLN A 1 82 ? -27.989 -3.817 11.731 1.00 72.62 82 GLN A C 1
ATOM 670 O O . GLN A 1 82 ? -28.495 -4.940 11.780 1.00 72.62 82 GLN A O 1
ATOM 675 N N . GLU A 1 83 ? -27.470 -3.300 10.621 1.00 83.12 83 GLU A N 1
ATOM 676 C CA . GLU A 1 83 ? -27.528 -3.905 9.298 1.00 83.12 83 GLU A CA 1
ATOM 677 C C . GLU A 1 83 ? -26.110 -4.042 8.742 1.00 83.12 83 GLU A C 1
ATOM 679 O O . GLU A 1 83 ? -25.269 -3.162 8.925 1.00 83.12 83 GLU A O 1
ATOM 684 N N . TYR A 1 84 ? -25.849 -5.181 8.105 1.00 86.50 84 TYR A N 1
ATOM 685 C CA . TYR A 1 84 ? -24.603 -5.472 7.405 1.00 86.50 84 TYR A CA 1
ATOM 686 C C . TYR A 1 84 ? -24.951 -5.687 5.935 1.00 86.50 84 TYR A C 1
ATOM 688 O O . TYR A 1 84 ? -25.942 -6.352 5.629 1.00 86.50 84 TYR A O 1
ATOM 696 N N . GLU A 1 85 ? -24.134 -5.142 5.045 1.00 89.31 85 GLU A N 1
ATOM 697 C CA . GLU A 1 85 ? -24.276 -5.300 3.599 1.00 89.31 85 GLU A CA 1
ATOM 698 C C . GLU A 1 85 ? -23.165 -6.207 3.060 1.00 89.31 85 GLU A C 1
ATOM 700 O O . GLU A 1 85 ? -22.128 -6.390 3.705 1.00 89.31 85 GLU A O 1
ATOM 705 N N . ALA A 1 86 ? -23.392 -6.801 1.888 1.00 91.06 86 ALA A N 1
ATOM 706 C CA . ALA A 1 86 ? -22.345 -7.536 1.192 1.00 91.06 86 ALA A CA 1
ATOM 707 C C . ALA A 1 86 ? -21.279 -6.561 0.665 1.00 91.06 86 ALA A C 1
ATOM 709 O O . ALA A 1 86 ? -21.604 -5.476 0.178 1.00 91.06 86 ALA A O 1
ATOM 710 N N . ILE A 1 87 ? -20.005 -6.943 0.769 1.00 91.25 87 ILE A N 1
ATOM 711 C CA . ILE A 1 87 ? -18.868 -6.106 0.370 1.00 91.25 87 ILE A CA 1
ATOM 712 C C . ILE A 1 87 ? -18.156 -6.766 -0.809 1.00 91.25 87 ILE A C 1
ATOM 714 O O . ILE A 1 87 ? -17.595 -7.852 -0.673 1.00 91.25 87 ILE A O 1
ATOM 718 N N . SER A 1 88 ? -18.115 -6.085 -1.953 1.00 91.50 88 SER A N 1
ATOM 719 C CA . SER A 1 88 ? -17.308 -6.510 -3.101 1.00 91.50 88 SER A CA 1
ATOM 720 C C . SER A 1 88 ? -15.866 -6.036 -2.946 1.00 91.50 88 SER A C 1
ATOM 722 O O . SER A 1 88 ? -15.605 -4.841 -2.786 1.00 91.50 88 SER A O 1
ATOM 724 N N . LEU A 1 89 ? -14.915 -6.967 -3.000 1.00 91.62 89 LEU A N 1
ATOM 725 C CA . LEU A 1 89 ? -13.492 -6.701 -2.813 1.00 91.62 89 LEU A CA 1
ATOM 726 C C . LEU A 1 89 ? -12.669 -7.153 -4.017 1.00 91.62 89 LEU A C 1
ATOM 728 O O . LEU A 1 89 ? -12.956 -8.190 -4.616 1.00 91.62 89 LEU A O 1
ATOM 732 N N . PRO A 1 90 ? -11.598 -6.420 -4.365 1.00 92.00 90 PRO A N 1
ATOM 733 C CA . PRO A 1 90 ? -10.722 -6.815 -5.455 1.00 92.00 90 PRO A CA 1
ATOM 734 C C . PRO A 1 90 ? -9.913 -8.068 -5.092 1.00 92.00 90 PRO A C 1
ATOM 736 O O . PRO A 1 90 ? -9.387 -8.206 -3.987 1.00 92.00 90 PRO A O 1
ATOM 739 N N . LYS A 1 91 ? -9.757 -8.967 -6.063 1.00 89.38 91 LYS A N 1
ATOM 740 C CA . LYS A 1 91 ? -8.895 -10.150 -5.983 1.00 89.38 91 LYS A CA 1
ATOM 741 C C . LYS A 1 91 ? -7.423 -9.757 -6.132 1.00 89.38 91 LYS A C 1
ATOM 743 O O . LYS A 1 91 ? -7.064 -8.852 -6.890 1.00 89.38 91 LYS A O 1
ATOM 748 N N . ASN A 1 92 ? -6.546 -10.508 -5.468 1.00 89.25 92 ASN A N 1
ATOM 749 C CA . ASN A 1 92 ? -5.103 -10.382 -5.663 1.00 89.25 92 ASN A CA 1
ATOM 750 C C . ASN A 1 92 ? -4.718 -10.752 -7.106 1.00 89.25 92 ASN A C 1
ATOM 752 O O . ASN A 1 92 ? -5.241 -11.706 -7.678 1.00 89.25 92 ASN A O 1
ATOM 756 N N . SER A 1 93 ? -3.772 -10.018 -7.698 1.00 89.88 93 SER A N 1
ATOM 757 C CA . SER A 1 93 ? -3.317 -10.253 -9.073 1.00 89.88 93 SER A CA 1
ATOM 758 C C . SER A 1 93 ? -1.796 -10.304 -9.158 1.00 89.88 93 SER A C 1
ATOM 760 O O . SER A 1 93 ? -1.103 -9.446 -8.617 1.00 89.88 93 SER A O 1
ATOM 762 N N . PHE A 1 94 ? -1.271 -11.282 -9.900 1.00 92.00 94 PHE A N 1
ATOM 763 C CA . PHE A 1 94 ? 0.161 -11.400 -10.197 1.00 92.00 94 PHE A CA 1
ATOM 764 C C . PHE A 1 94 ? 0.619 -10.465 -11.336 1.00 92.00 94 PHE A C 1
ATOM 766 O O . PHE A 1 94 ? 1.814 -10.245 -11.532 1.00 92.00 94 PHE A O 1
ATOM 773 N N . LEU A 1 95 ? -0.318 -9.877 -12.086 1.00 93.31 95 LEU A N 1
ATOM 774 C CA . LEU A 1 95 ? -0.011 -9.085 -13.281 1.00 93.31 95 LEU A CA 1
ATOM 775 C C . LEU A 1 95 ? 0.883 -7.860 -13.002 1.00 93.31 95 LEU A C 1
ATOM 777 O O . LEU A 1 95 ? 1.823 -7.655 -13.770 1.00 93.31 95 LEU A O 1
ATOM 781 N N . PRO A 1 96 ? 0.695 -7.080 -11.915 1.00 93.38 96 PRO A N 1
ATOM 782 C CA . PRO A 1 96 ? 1.595 -5.969 -11.599 1.00 93.38 96 PRO A CA 1
ATOM 783 C C . PRO A 1 96 ? 3.040 -6.419 -11.348 1.00 93.38 96 PRO A C 1
ATOM 785 O O . PRO A 1 96 ? 3.973 -5.752 -11.788 1.00 93.38 96 PRO A O 1
ATOM 788 N N . MET A 1 97 ? 3.235 -7.575 -10.701 1.00 96.44 97 MET A N 1
ATOM 789 C CA . MET A 1 97 ? 4.567 -8.148 -10.479 1.00 96.44 97 MET A CA 1
ATOM 790 C C . MET A 1 97 ? 5.223 -8.535 -11.809 1.00 96.44 97 MET A C 1
ATOM 792 O O . MET A 1 97 ? 6.377 -8.187 -12.053 1.00 96.44 97 MET A O 1
ATOM 796 N N . ALA A 1 98 ? 4.475 -9.192 -12.702 1.00 96.50 98 ALA A N 1
ATOM 797 C CA . ALA A 1 98 ? 4.962 -9.540 -14.035 1.00 96.50 98 ALA A CA 1
ATOM 798 C C . ALA A 1 98 ? 5.376 -8.294 -14.840 1.00 96.50 98 ALA A C 1
ATOM 800 O O . ALA A 1 98 ? 6.456 -8.277 -15.433 1.00 96.50 98 ALA A O 1
ATOM 801 N N . ILE A 1 99 ? 4.568 -7.225 -14.807 1.00 97.19 99 ILE A N 1
ATOM 802 C CA . ILE A 1 99 ? 4.916 -5.938 -15.432 1.00 97.19 99 ILE A CA 1
ATOM 803 C C . ILE A 1 99 ? 6.191 -5.364 -14.810 1.00 97.19 99 ILE A C 1
ATOM 805 O O . ILE A 1 99 ? 7.058 -4.912 -15.550 1.00 97.19 99 ILE A O 1
ATOM 809 N N . GLY A 1 100 ? 6.342 -5.409 -13.483 1.00 97.56 100 GLY A N 1
ATOM 810 C CA . GLY A 1 100 ? 7.542 -4.930 -12.793 1.00 97.56 100 GLY A CA 1
ATOM 811 C C . GLY A 1 100 ? 8.821 -5.638 -13.251 1.00 97.56 100 GLY A C 1
ATOM 812 O O . GLY A 1 100 ? 9.812 -4.980 -13.568 1.00 97.56 100 GLY A O 1
ATOM 813 N N . VAL A 1 101 ? 8.790 -6.970 -13.365 1.00 98.00 101 VAL A N 1
ATOM 814 C CA . VAL A 1 101 ? 9.930 -7.771 -13.851 1.00 98.00 101 VAL A CA 1
ATOM 815 C C . VAL A 1 101 ? 10.255 -7.456 -15.313 1.00 98.00 101 VAL A C 1
ATOM 817 O O . VAL A 1 101 ? 11.423 -7.290 -15.668 1.00 98.00 101 VAL A O 1
ATOM 820 N N . LEU A 1 102 ? 9.239 -7.321 -16.167 1.00 97.94 102 LEU A N 1
ATOM 821 C CA . LEU A 1 102 ? 9.437 -6.966 -17.573 1.00 97.94 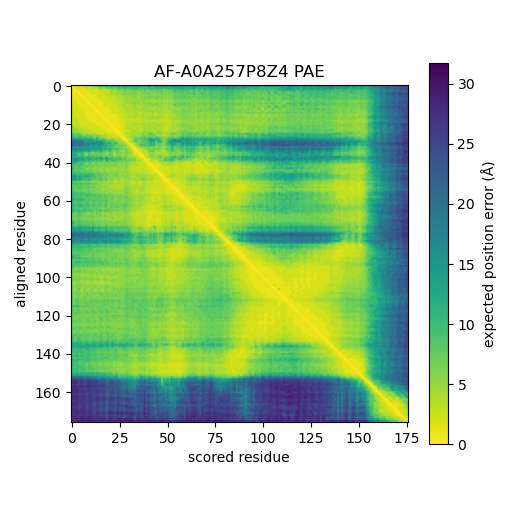102 LEU A CA 1
ATOM 822 C C . LEU A 1 102 ? 9.936 -5.524 -17.736 1.00 97.94 102 LEU A C 1
ATOM 824 O O . LEU A 1 102 ? 10.813 -5.272 -18.555 1.00 97.94 102 LEU A O 1
ATOM 828 N N . ALA A 1 103 ? 9.439 -4.580 -16.937 1.00 98.00 103 ALA A N 1
ATOM 829 C CA . ALA A 1 103 ? 9.911 -3.197 -16.930 1.00 98.00 103 ALA A CA 1
ATOM 830 C C . ALA A 1 103 ? 11.376 -3.107 -16.480 1.00 98.00 103 ALA A C 1
ATOM 832 O O . ALA A 1 103 ? 12.161 -2.370 -17.078 1.00 98.00 103 ALA A O 1
ATOM 833 N N . PHE A 1 104 ? 11.768 -3.908 -15.484 1.00 98.00 104 PHE A N 1
ATOM 834 C CA . PHE A 1 104 ? 13.167 -4.066 -15.100 1.00 98.00 104 PHE A CA 1
ATOM 835 C C . PHE A 1 104 ? 14.012 -4.614 -16.260 1.00 98.00 104 PHE A C 1
ATOM 837 O O . PHE A 1 104 ? 15.035 -4.018 -16.599 1.00 98.00 104 PHE A O 1
ATOM 844 N N . GLY A 1 105 ? 13.568 -5.694 -16.916 1.00 97.88 105 GLY A N 1
ATOM 845 C CA . GLY A 1 105 ? 14.250 -6.266 -18.084 1.00 97.88 105 GLY A CA 1
ATOM 846 C C . GLY A 1 105 ? 14.381 -5.276 -19.246 1.00 97.88 105 GLY A C 1
ATOM 847 O O . GLY A 1 105 ? 15.442 -5.173 -19.864 1.00 97.88 105 GLY A O 1
ATOM 848 N N . PHE A 1 106 ? 13.340 -4.478 -19.490 1.00 98.12 106 PHE A N 1
ATOM 849 C CA . PHE A 1 106 ? 13.343 -3.413 -20.486 1.00 98.12 106 PHE A CA 1
ATOM 850 C C . PHE A 1 106 ? 14.387 -2.338 -20.167 1.00 98.12 106 PHE A C 1
ATOM 852 O O . PHE A 1 106 ? 15.235 -2.035 -21.009 1.00 98.12 106 PHE A O 1
ATOM 859 N N . GLY A 1 107 ? 14.369 -1.801 -18.942 1.00 97.81 107 GLY A N 1
ATOM 860 C CA . GLY A 1 107 ? 15.332 -0.795 -18.493 1.00 97.81 107 GLY A CA 1
ATOM 861 C C . GLY A 1 107 ? 16.771 -1.311 -18.541 1.00 97.81 107 GLY A C 1
ATOM 862 O O . GLY A 1 107 ? 17.651 -0.645 -19.086 1.00 97.81 107 GLY A O 1
ATOM 863 N N . PHE A 1 108 ? 17.004 -2.533 -18.057 1.00 98.19 108 PHE A N 1
ATOM 864 C CA . PHE A 1 108 ? 18.308 -3.191 -18.127 1.00 98.19 108 PHE A CA 1
ATOM 865 C C . PHE A 1 108 ? 18.778 -3.356 -19.584 1.00 98.19 108 PHE A C 1
ATOM 867 O O . PHE A 1 108 ? 19.935 -3.079 -19.902 1.00 98.19 108 PHE A O 1
ATOM 874 N N . GLY A 1 109 ? 17.874 -3.714 -20.500 1.00 98.00 109 GLY A N 1
ATOM 875 C CA . GLY A 1 109 ? 18.184 -3.864 -21.922 1.00 98.00 109 GLY A CA 1
ATOM 876 C C . GLY A 1 109 ? 18.576 -2.559 -22.599 1.00 98.00 109 GLY A C 1
ATOM 877 O O . GLY A 1 109 ? 19.535 -2.542 -23.371 1.00 98.00 109 GLY A O 1
ATOM 878 N N . LEU A 1 110 ? 17.901 -1.457 -22.272 1.00 97.81 110 LEU A N 1
ATOM 879 C CA . LEU A 1 110 ? 18.260 -0.137 -22.789 1.00 97.81 110 LEU A CA 1
ATOM 880 C C . LEU A 1 110 ? 19.630 0.331 -22.286 1.00 97.81 110 LEU A C 1
ATOM 882 O O . LEU A 1 110 ? 20.443 0.787 -23.090 1.00 97.81 110 LEU A O 1
ATOM 886 N N . VAL A 1 111 ? 19.913 0.179 -20.987 1.00 98.19 111 VAL A N 1
ATOM 887 C CA . VAL A 1 111 ? 21.188 0.611 -20.381 1.00 98.19 111 VAL A CA 1
ATOM 888 C C . VAL A 1 111 ? 22.381 -0.115 -21.008 1.00 98.19 111 VAL A C 1
ATOM 890 O O . VAL A 1 111 ? 23.381 0.514 -21.346 1.00 98.19 111 VAL A O 1
ATOM 893 N N . TRP A 1 112 ? 22.266 -1.429 -21.217 1.00 98.00 112 TRP A N 1
ATOM 894 C CA . TRP A 1 112 ? 23.352 -2.262 -21.747 1.00 98.00 112 TRP A CA 1
ATOM 895 C C . TRP A 1 112 ? 23.324 -2.429 -23.272 1.00 98.00 112 TRP A C 1
ATOM 897 O O . TRP A 1 112 ? 24.103 -3.208 -23.819 1.00 98.00 112 TRP A O 1
ATOM 907 N N . ARG A 1 113 ? 22.448 -1.698 -23.980 1.00 96.38 113 ARG A N 1
ATOM 908 C CA . ARG A 1 113 ? 22.263 -1.786 -25.444 1.00 96.38 113 ARG A CA 1
ATOM 909 C C . ARG A 1 113 ? 21.905 -3.200 -25.939 1.00 96.38 113 ARG A C 1
ATOM 911 O O . ARG A 1 113 ? 22.226 -3.575 -27.068 1.00 96.38 113 ARG A O 1
ATOM 918 N N . ILE A 1 114 ? 21.216 -3.984 -25.113 1.00 97.75 114 ILE A N 1
ATOM 919 C CA . ILE A 1 114 ? 20.739 -5.333 -25.433 1.00 97.75 114 ILE A CA 1
ATOM 920 C C . ILE A 1 114 ? 19.350 -5.214 -26.073 1.00 97.75 114 ILE A C 1
ATOM 922 O O . ILE A 1 114 ? 18.312 -5.386 -25.429 1.00 97.75 114 ILE A O 1
ATOM 926 N N . TRP A 1 115 ? 19.330 -4.892 -27.367 1.00 96.44 115 TRP A N 1
ATOM 927 C CA . TRP A 1 115 ? 18.099 -4.554 -28.092 1.00 96.44 115 TRP A CA 1
ATOM 928 C C . TRP A 1 115 ? 17.067 -5.681 -28.152 1.00 96.44 115 TRP A C 1
ATOM 930 O O . TRP A 1 115 ? 15.873 -5.408 -28.052 1.00 96.44 115 TRP A O 1
ATOM 940 N N . TRP A 1 116 ? 17.499 -6.941 -28.270 1.00 97.00 116 TRP A N 1
ATOM 941 C CA . TRP A 1 116 ? 16.570 -8.075 -28.310 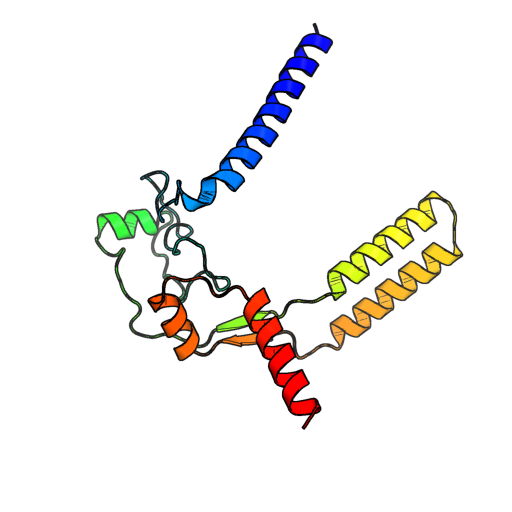1.00 97.00 116 TRP A CA 1
ATOM 942 C C . TRP A 1 116 ? 15.796 -8.215 -26.993 1.00 97.00 116 TRP A C 1
ATOM 944 O O . TRP A 1 116 ? 14.594 -8.456 -27.006 1.00 97.00 116 TRP A O 1
ATOM 954 N N . MET A 1 117 ? 16.456 -7.989 -25.857 1.00 96.88 117 MET A N 1
ATOM 955 C CA . MET A 1 117 ? 15.837 -8.068 -24.535 1.00 96.88 117 MET A CA 1
ATOM 956 C C . MET A 1 117 ? 14.909 -6.881 -24.283 1.00 96.88 117 MET A C 1
ATOM 958 O O . MET A 1 117 ? 13.818 -7.067 -23.748 1.00 96.88 117 MET A O 1
ATOM 962 N N . ALA A 1 118 ? 15.298 -5.678 -24.718 1.00 96.88 118 ALA A N 1
ATOM 963 C CA . ALA A 1 118 ? 14.424 -4.508 -24.669 1.00 96.88 118 ALA A CA 1
ATOM 964 C C . ALA A 1 118 ? 13.150 -4.731 -25.509 1.00 96.88 118 ALA A C 1
ATOM 966 O O . ALA A 1 118 ? 12.043 -4.490 -25.028 1.00 96.88 118 ALA A O 1
ATOM 967 N N . GLY A 1 119 ? 13.302 -5.270 -26.725 1.00 97.38 119 GLY A N 1
ATOM 968 C CA . GLY A 1 119 ? 12.186 -5.624 -27.602 1.00 97.38 119 GLY A CA 1
ATOM 969 C C . GLY A 1 119 ? 11.266 -6.686 -26.995 1.00 97.38 119 GLY A C 1
ATOM 970 O O . GLY A 1 119 ? 10.060 -6.466 -26.908 1.00 97.38 119 GLY A O 1
ATOM 971 N N . LEU A 1 120 ? 11.823 -7.802 -26.507 1.00 97.88 120 LEU A N 1
ATOM 972 C CA . LEU A 1 120 ? 11.043 -8.858 -25.847 1.00 97.88 120 LEU A CA 1
ATOM 973 C C . LEU A 1 120 ? 10.311 -8.351 -24.602 1.00 97.88 120 LEU A C 1
ATOM 975 O O . LEU A 1 120 ? 9.162 -8.720 -24.378 1.00 97.88 120 LEU A O 1
ATOM 979 N N . SER A 1 121 ? 10.945 -7.485 -23.814 1.00 97.62 121 SER A N 1
ATOM 980 C CA . SER A 1 121 ? 10.345 -6.944 -22.594 1.00 97.62 121 SER A CA 1
ATOM 981 C C . SER A 1 121 ? 9.157 -6.029 -22.900 1.00 97.62 121 SER A C 1
ATOM 983 O O . SER A 1 121 ? 8.112 -6.172 -22.270 1.00 97.62 121 SER A O 1
ATOM 985 N N . ILE A 1 122 ? 9.265 -5.144 -23.903 1.00 97.38 122 ILE A N 1
ATOM 986 C CA . ILE A 1 122 ? 8.131 -4.318 -24.357 1.00 97.38 122 ILE A CA 1
ATOM 987 C C . ILE A 1 122 ? 6.985 -5.199 -24.856 1.00 97.38 122 ILE A C 1
ATOM 989 O O . ILE A 1 122 ? 5.838 -4.990 -24.462 1.00 97.38 122 ILE A O 1
ATOM 993 N N . LEU A 1 123 ? 7.285 -6.185 -25.707 1.00 97.94 123 LEU A N 1
ATOM 994 C CA . LEU A 1 123 ? 6.268 -7.101 -26.226 1.00 97.94 123 LEU A CA 1
ATOM 995 C C . LEU A 1 123 ? 5.581 -7.866 -25.089 1.00 97.94 123 LEU A C 1
ATOM 997 O O . LEU A 1 123 ? 4.357 -7.994 -25.087 1.00 97.94 123 LEU A O 1
ATOM 1001 N N . GLY A 1 124 ? 6.349 -8.299 -24.088 1.00 97.56 124 GLY A N 1
ATOM 1002 C CA . GLY A 1 124 ? 5.826 -8.914 -22.874 1.00 97.56 124 GLY A CA 1
ATOM 1003 C C . GLY A 1 124 ? 4.886 -7.986 -22.102 1.00 97.56 124 GLY A C 1
ATOM 1004 O O . GLY A 1 124 ? 3.796 -8.411 -21.731 1.00 97.56 124 GLY A O 1
ATOM 1005 N N . ILE A 1 125 ? 5.262 -6.718 -21.891 1.00 97.81 125 ILE A N 1
ATOM 1006 C CA . ILE A 1 125 ? 4.423 -5.740 -21.173 1.00 97.81 125 ILE A CA 1
ATOM 1007 C C . ILE A 1 125 ? 3.097 -5.547 -21.905 1.00 97.81 125 ILE A C 1
ATOM 1009 O O . ILE A 1 125 ? 2.041 -5.618 -21.281 1.00 97.81 125 ILE A O 1
ATOM 1013 N N . ILE A 1 126 ? 3.141 -5.357 -23.227 1.00 97.69 126 ILE A N 1
ATOM 1014 C CA . ILE A 1 126 ? 1.934 -5.225 -24.052 1.00 97.69 126 ILE A CA 1
ATOM 1015 C C . ILE A 1 126 ? 1.058 -6.475 -23.907 1.00 97.69 126 ILE A C 1
ATOM 1017 O O . ILE A 1 126 ? -0.141 -6.351 -23.669 1.00 97.69 126 ILE A O 1
ATOM 1021 N N . GLY A 1 127 ? 1.646 -7.673 -23.973 1.00 97.19 127 GLY A N 1
ATOM 1022 C CA . GLY A 1 127 ? 0.923 -8.930 -23.775 1.00 97.19 127 GLY A CA 1
ATOM 1023 C C . GLY A 1 127 ? 0.225 -9.011 -22.414 1.00 97.19 127 GLY A C 1
ATOM 1024 O O . GLY A 1 127 ? -0.965 -9.310 -22.349 1.00 97.19 127 GLY A O 1
ATOM 1025 N N . VAL A 1 128 ? 0.927 -8.676 -21.328 1.00 96.38 128 VAL A N 1
ATOM 1026 C CA . VAL A 1 128 ? 0.355 -8.673 -19.970 1.00 96.38 128 VAL A CA 1
ATOM 1027 C C . VAL A 1 128 ? -0.764 -7.636 -19.831 1.00 96.38 128 VAL A C 1
ATOM 1029 O O . VAL A 1 128 ? -1.778 -7.920 -19.195 1.00 96.38 128 VAL A O 1
ATOM 1032 N N . LEU A 1 129 ? -0.631 -6.460 -20.453 1.00 96.25 129 LEU A N 1
ATOM 1033 C CA . LEU A 1 129 ? -1.683 -5.438 -20.464 1.00 96.25 129 LEU A CA 1
ATOM 1034 C C . LEU A 1 129 ? -2.930 -5.895 -21.227 1.00 96.25 129 LEU A C 1
ATOM 1036 O O . LEU A 1 129 ? -4.041 -5.653 -20.760 1.00 96.25 129 LEU A 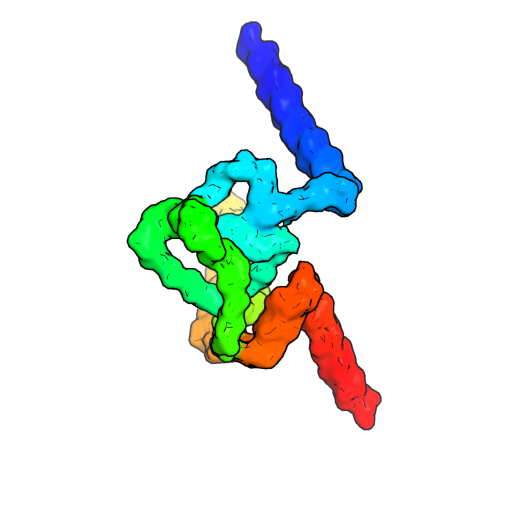O 1
ATOM 1040 N N . ILE A 1 130 ? -2.764 -6.590 -22.356 1.00 96.31 130 ILE A N 1
ATOM 1041 C CA . ILE A 1 130 ? -3.887 -7.184 -23.095 1.00 96.31 130 ILE A CA 1
ATOM 1042 C C . ILE A 1 130 ? -4.599 -8.215 -22.213 1.00 96.31 130 ILE A C 1
ATOM 1044 O O . ILE A 1 130 ? -5.817 -8.148 -22.061 1.00 96.31 130 ILE A O 1
ATOM 1048 N N . ILE A 1 131 ? -3.849 -9.119 -21.570 1.00 94.12 131 ILE A N 1
ATOM 1049 C CA . ILE A 1 131 ? -4.415 -10.111 -20.640 1.00 94.12 131 ILE A CA 1
ATOM 1050 C C . ILE A 1 131 ? -5.179 -9.407 -19.511 1.00 94.12 131 ILE A C 1
ATOM 1052 O O . ILE A 1 131 ? -6.317 -9.774 -19.224 1.00 94.12 131 ILE A O 1
ATOM 1056 N N . ARG A 1 132 ? -4.592 -8.364 -18.906 1.00 93.31 132 ARG A N 1
ATOM 1057 C CA . ARG A 1 132 ? -5.235 -7.574 -17.845 1.00 93.31 132 ARG A CA 1
ATOM 1058 C C . ARG A 1 132 ? -6.550 -6.959 -18.315 1.00 93.31 132 ARG A C 1
ATOM 1060 O O . ARG A 1 132 ? -7.524 -7.010 -17.575 1.00 93.31 132 ARG A O 1
ATOM 1067 N N . ALA A 1 133 ? -6.578 -6.395 -19.521 1.00 92.44 133 ALA A N 1
ATOM 1068 C CA . ALA A 1 133 ? -7.764 -5.754 -20.083 1.00 92.44 133 ALA A CA 1
ATOM 1069 C C . ALA A 1 133 ? -8.898 -6.748 -20.384 1.00 92.44 133 ALA A C 1
ATOM 1071 O O . ALA A 1 133 ? -10.066 -6.368 -20.385 1.00 92.44 133 ALA A O 1
ATOM 1072 N N . MET A 1 134 ? -8.570 -8.020 -20.631 1.00 93.50 134 MET A N 1
ATOM 1073 C CA . MET A 1 134 ? -9.559 -9.070 -20.890 1.00 93.50 134 MET A CA 1
ATOM 1074 C C . MET A 1 134 ? -10.136 -9.701 -19.614 1.00 93.50 134 MET A C 1
ATOM 1076 O O . MET A 1 134 ? -11.155 -10.391 -19.689 1.00 93.50 134 MET A O 1
ATOM 1080 N N . GLN A 1 135 ? -9.519 -9.485 -18.450 1.00 90.25 135 GLN A N 1
ATOM 1081 C CA . GLN A 1 135 ? -10.018 -10.024 -17.186 1.00 90.25 135 GLN A CA 1
ATOM 1082 C C . GLN A 1 135 ? -11.272 -9.281 -16.722 1.00 90.25 135 GLN A C 1
ATOM 1084 O O . GLN A 1 135 ? -11.226 -8.089 -16.432 1.00 90.25 135 GLN A O 1
ATOM 1089 N N . LYS A 1 136 ? -12.380 -10.018 -16.607 1.00 86.06 136 LYS A N 1
ATOM 1090 C CA . LYS A 1 136 ? -13.661 -9.511 -16.087 1.00 86.06 136 LYS A CA 1
ATOM 1091 C C . LYS A 1 136 ? -13.903 -9.891 -14.629 1.00 86.06 136 LYS A C 1
ATOM 1093 O O . LYS A 1 136 ? -14.523 -9.131 -13.901 1.00 86.06 136 LYS A O 1
ATOM 1098 N N . ASP A 1 137 ? -13.395 -11.047 -14.213 1.00 86.50 137 ASP A N 1
ATOM 1099 C CA . ASP A 1 137 ? -13.546 -11.554 -12.852 1.00 86.50 137 ASP A CA 1
ATOM 1100 C C . ASP A 1 137 ? -12.397 -11.057 -11.961 1.00 86.50 137 ASP A C 1
ATOM 1102 O O . ASP A 1 137 ? -11.380 -11.728 -11.778 1.00 86.50 137 ASP A O 1
ATOM 1106 N N . ILE A 1 138 ? -12.517 -9.810 -11.503 1.00 88.38 138 ILE A N 1
ATOM 1107 C CA . ILE A 1 138 ? -11.483 -9.107 -10.726 1.00 88.38 138 ILE A CA 1
ATOM 1108 C C . ILE A 1 138 ? -11.878 -8.881 -9.271 1.00 88.38 138 ILE A C 1
ATOM 1110 O O . ILE A 1 138 ? -11.040 -8.451 -8.484 1.00 88.38 138 ILE A O 1
ATOM 1114 N N . GLU A 1 139 ? -13.125 -9.170 -8.924 1.00 90.50 139 GLU A N 1
ATOM 1115 C CA . GLU A 1 139 ? -13.707 -8.944 -7.609 1.00 90.50 139 GLU A CA 1
ATOM 1116 C C . GLU A 1 139 ? -14.304 -10.250 -7.081 1.00 90.50 139 GLU A C 1
ATOM 1118 O O . GLU A 1 139 ? -14.630 -11.161 -7.844 1.00 90.50 139 GLU A O 1
ATOM 1123 N N . TYR A 1 140 ? -14.388 -10.366 -5.765 1.00 90.19 140 TYR A N 1
ATOM 1124 C CA . TYR A 1 140 ? -15.178 -11.376 -5.073 1.00 90.19 140 TYR A CA 1
ATOM 1125 C C . TYR A 1 140 ? -16.127 -10.671 -4.110 1.00 90.19 140 TYR A C 1
ATOM 1127 O O . TYR A 1 140 ? -15.848 -9.561 -3.658 1.00 90.19 140 TYR A O 1
ATOM 1135 N N . GLU A 1 141 ? -17.252 -11.308 -3.824 1.00 90.69 141 GLU A N 1
ATOM 1136 C CA . GLU A 1 141 ? -18.255 -10.779 -2.912 1.00 90.69 141 GLU A CA 1
ATOM 1137 C C . GLU A 1 141 ? -18.112 -11.466 -1.559 1.00 90.69 141 GLU A C 1
ATOM 1139 O O . GLU A 1 141 ? -18.030 -12.691 -1.483 1.00 90.69 141 GLU A O 1
ATOM 1144 N N . LEU A 1 142 ? -18.062 -10.660 -0.506 1.00 89.88 142 LEU A N 1
ATOM 1145 C CA . LEU A 1 142 ? -18.102 -11.106 0.872 1.00 89.88 142 LEU A CA 1
ATOM 1146 C C . LEU A 1 142 ? -19.524 -10.900 1.393 1.00 89.88 142 LEU A C 1
ATOM 1148 O O . LEU A 1 142 ? -20.016 -9.770 1.417 1.00 89.88 142 LEU A O 1
ATOM 1152 N N . SER A 1 143 ? -20.198 -11.976 1.791 1.00 90.56 143 SER A N 1
ATOM 1153 C CA . SER A 1 143 ? -21.606 -11.904 2.184 1.00 90.56 143 SER A CA 1
ATOM 1154 C C . SER A 1 143 ? -21.800 -11.135 3.496 1.00 90.56 143 SER A C 1
ATOM 1156 O O . SER A 1 143 ? -20.935 -11.116 4.375 1.00 90.56 143 SER A O 1
ATOM 1158 N N . ALA A 1 144 ? -22.979 -10.537 3.677 1.00 90.06 144 ALA A N 1
ATOM 1159 C CA . ALA A 1 144 ? -23.316 -9.812 4.906 1.00 90.06 144 ALA A CA 1
ATOM 1160 C C . ALA A 1 144 ? -23.199 -10.685 6.174 1.00 90.06 144 ALA A C 1
ATOM 1162 O O . ALA A 1 144 ? -22.845 -10.193 7.249 1.00 90.06 144 ALA A O 1
ATOM 1163 N N . GLU A 1 145 ? -23.482 -11.988 6.062 1.00 87.81 145 GLU A N 1
ATOM 1164 C CA . GLU A 1 145 ? -23.354 -12.937 7.172 1.00 87.81 145 GLU A CA 1
ATOM 1165 C C . GLU A 1 145 ? -21.889 -13.173 7.556 1.00 87.81 145 GLU A C 1
ATOM 1167 O O . GLU A 1 145 ? -21.566 -13.173 8.747 1.00 87.81 145 GLU A O 1
ATOM 1172 N N . GLU A 1 146 ? -20.998 -13.301 6.570 1.00 86.69 146 GLU A N 1
ATOM 1173 C CA . GLU A 1 146 ? -19.554 -13.444 6.784 1.00 86.69 146 GLU A CA 1
ATOM 1174 C C . GLU A 1 146 ? -18.951 -12.178 7.394 1.00 86.69 146 GLU A C 1
ATOM 1176 O O . GLU A 1 146 ? -18.228 -12.266 8.390 1.00 86.69 146 GLU A O 1
ATOM 1181 N N . VAL A 1 147 ? -19.305 -10.995 6.875 1.00 87.81 147 VAL A N 1
ATOM 1182 C CA . VAL A 1 147 ? -18.876 -9.705 7.446 1.00 87.81 147 VAL A CA 1
ATOM 1183 C C . VAL A 1 147 ? -19.295 -9.609 8.913 1.00 87.81 147 VAL A C 1
ATOM 1185 O O . VAL A 1 147 ? -18.479 -9.294 9.781 1.00 87.81 147 VAL A O 1
ATOM 1188 N N . LYS A 1 148 ? -20.555 -9.935 9.224 1.00 87.62 148 LYS A N 1
ATOM 1189 C CA . LYS A 1 148 ? -21.082 -9.916 10.595 1.00 87.62 148 LYS A CA 1
ATOM 1190 C C . LYS A 1 148 ? -20.385 -10.929 11.499 1.00 87.62 148 LYS A C 1
ATOM 1192 O O . LYS A 1 148 ? -20.134 -10.637 12.671 1.00 87.62 148 LYS A O 1
ATOM 1197 N N . ALA A 1 149 ? -20.095 -12.125 10.990 1.00 86.31 149 ALA A N 1
ATOM 1198 C CA . ALA A 1 149 ? -19.381 -13.151 11.737 1.00 86.31 149 ALA A CA 1
ATOM 1199 C C . ALA A 1 149 ? -17.951 -12.702 12.071 1.00 86.31 149 ALA A C 1
ATOM 1201 O O . ALA A 1 149 ? -17.534 -12.843 13.222 1.00 86.31 149 ALA A O 1
ATOM 1202 N N . MET A 1 150 ? -17.234 -12.111 11.111 1.00 84.31 150 MET A N 1
ATOM 1203 C CA . MET A 1 150 ? -15.881 -11.581 11.306 1.00 84.31 150 MET A CA 1
ATOM 1204 C C . MET A 1 150 ? -15.855 -10.388 12.262 1.00 84.31 150 MET A C 1
ATOM 1206 O O . MET A 1 150 ? -15.074 -10.378 13.215 1.00 84.31 150 MET A O 1
ATOM 1210 N N . ASP A 1 151 ? -16.768 -9.432 12.087 1.00 83.38 151 ASP A N 1
ATOM 1211 C CA . ASP A 1 151 ? -16.878 -8.255 12.952 1.00 83.38 151 ASP A CA 1
ATOM 1212 C C . ASP A 1 151 ? -17.181 -8.645 14.414 1.00 83.38 151 ASP A C 1
ATOM 1214 O O . ASP A 1 151 ? -16.663 -8.041 15.352 1.00 83.38 151 ASP A O 1
ATOM 1218 N N . ARG A 1 152 ? -17.950 -9.722 14.633 1.00 81.12 152 ARG A N 1
ATOM 1219 C CA . ARG A 1 152 ? -18.232 -10.265 15.975 1.00 81.12 152 ARG A CA 1
ATOM 1220 C C . ARG A 1 152 ? -17.131 -11.154 16.543 1.00 81.12 152 ARG A C 1
ATOM 1222 O O . ARG A 1 152 ? -17.001 -11.223 17.765 1.00 81.12 152 ARG A O 1
ATOM 1229 N N . ARG A 1 153 ? -16.367 -11.864 15.707 1.00 71.88 153 ARG A N 1
ATOM 1230 C CA . ARG A 1 153 ? -15.297 -12.769 16.165 1.00 71.88 153 ARG A CA 1
ATOM 1231 C C . ARG A 1 153 ? -14.048 -12.038 16.650 1.00 71.88 153 ARG A C 1
ATOM 1233 O O . ARG A 1 153 ? -13.262 -12.656 17.352 1.00 71.88 153 ARG A O 1
ATOM 1240 N N . HIS A 1 154 ? -13.897 -10.745 16.356 1.00 62.75 154 HIS A N 1
ATOM 1241 C CA . HIS A 1 154 ? -12.731 -9.936 16.749 1.00 62.75 154 HIS A CA 1
ATOM 1242 C C . HIS A 1 154 ? -11.379 -10.464 16.215 1.00 62.75 154 HIS A C 1
ATOM 1244 O O . HIS A 1 154 ? -10.331 -9.966 16.619 1.00 62.75 154 HIS A O 1
ATOM 1250 N N . GLU A 1 155 ? -11.377 -11.439 15.299 1.00 52.38 155 GLU A N 1
ATOM 1251 C CA . GLU A 1 155 ? -10.167 -12.013 14.708 1.00 52.38 155 GLU A CA 1
ATOM 1252 C C . GLU A 1 155 ? -10.066 -11.625 13.227 1.00 52.38 155 GLU A C 1
ATOM 1254 O O . GLU A 1 155 ? -11.033 -11.808 12.483 1.00 52.38 155 GLU A O 1
ATOM 1259 N N . PRO A 1 156 ? -8.915 -11.110 12.761 1.00 48.06 156 PRO A N 1
ATOM 1260 C CA . PRO A 1 156 ? -8.684 -10.939 11.335 1.00 48.06 156 PRO A CA 1
ATOM 1261 C C . PRO A 1 156 ? -8.515 -12.322 10.694 1.00 48.06 156 PRO A C 1
ATOM 1263 O O . PRO A 1 156 ? -7.533 -13.018 10.955 1.00 48.06 156 PRO A O 1
ATOM 1266 N N . ILE A 1 157 ? -9.437 -12.726 9.823 1.00 46.69 157 ILE A N 1
ATOM 1267 C CA . ILE A 1 157 ? -9.185 -13.881 8.958 1.00 46.69 157 ILE A CA 1
ATOM 1268 C C . ILE A 1 157 ? -8.140 -13.445 7.931 1.00 46.69 157 ILE A C 1
ATOM 1270 O O . ILE A 1 157 ? -8.322 -12.481 7.184 1.00 46.69 157 ILE A O 1
ATOM 1274 N N . ASN A 1 158 ? -6.987 -14.109 7.951 1.00 45.78 158 ASN A N 1
ATOM 1275 C CA . ASN A 1 158 ? -5.912 -13.836 7.017 1.00 45.78 158 ASN A CA 1
ATOM 1276 C C . ASN A 1 158 ? -6.282 -14.486 5.676 1.00 45.78 158 ASN A C 1
ATOM 1278 O O . ASN A 1 158 ? -6.304 -15.706 5.570 1.00 45.78 158 ASN A O 1
ATOM 1282 N N . ILE A 1 159 ? -6.530 -13.681 4.642 1.00 47.47 159 ILE A N 1
ATOM 1283 C CA . ILE A 1 159 ? -6.913 -14.122 3.279 1.00 47.47 159 ILE A CA 1
ATOM 1284 C C . ILE A 1 159 ? -5.929 -15.145 2.665 1.00 47.47 159 ILE A C 1
ATOM 1286 O O . ILE A 1 159 ? -6.252 -15.847 1.711 1.00 47.47 159 ILE A O 1
ATOM 1290 N N . VAL A 1 160 ? -4.706 -15.232 3.204 1.00 47.53 160 VAL A N 1
ATOM 1291 C CA . VAL A 1 160 ? -3.692 -16.229 2.823 1.00 47.53 160 VAL A CA 1
ATOM 1292 C C . VAL A 1 160 ? -4.049 -17.642 3.305 1.00 47.53 160 VAL A C 1
ATOM 1294 O O . VAL A 1 160 ? -3.704 -18.607 2.627 1.00 47.53 160 VAL A O 1
ATOM 1297 N N . GLU A 1 161 ? -4.709 -17.772 4.458 1.00 43.94 161 GLU A N 1
ATOM 1298 C CA . GLU A 1 161 ? -5.162 -19.063 4.996 1.00 43.94 161 GLU A CA 1
ATOM 1299 C C . GLU A 1 161 ? -6.424 -19.530 4.269 1.00 43.94 161 GLU A C 1
ATOM 1301 O O . GLU A 1 161 ? -6.429 -20.630 3.731 1.00 43.94 161 GLU A O 1
ATOM 1306 N N . GLU A 1 162 ? -7.415 -18.654 4.086 1.00 48.06 162 GLU A N 1
ATOM 1307 C CA . GLU A 1 162 ? -8.650 -19.006 3.372 1.00 48.06 162 GLU A CA 1
ATOM 1308 C C . GLU A 1 162 ? -8.394 -19.406 1.910 1.00 48.06 162 GLU A C 1
ATOM 1310 O O . GLU A 1 162 ? -8.963 -20.380 1.424 1.00 48.06 162 GLU A O 1
ATOM 1315 N N . HIS A 1 163 ? -7.487 -18.721 1.197 1.00 52.00 163 HIS A N 1
ATOM 1316 C CA . HIS A 1 163 ? -7.172 -19.120 -0.176 1.00 52.00 163 HIS A CA 1
ATOM 1317 C C . HIS A 1 163 ? -6.386 -20.436 -0.242 1.00 52.00 163 HIS A C 1
ATOM 1319 O O . HIS A 1 163 ? -6.541 -21.180 -1.208 1.00 52.00 163 HIS A O 1
ATOM 1325 N N . LYS A 1 164 ? -5.575 -20.761 0.775 1.00 48.50 164 LYS A N 1
ATOM 1326 C CA . LYS A 1 164 ? -4.958 -22.089 0.890 1.00 48.50 164 LYS A CA 1
ATOM 1327 C C . LYS A 1 164 ? -6.021 -23.162 1.079 1.00 48.50 164 LYS A C 1
ATOM 1329 O O . LYS A 1 164 ? -6.010 -24.128 0.327 1.00 48.50 164 LYS A O 1
ATOM 1334 N N . ASP A 1 165 ? -6.952 -22.944 1.999 1.00 50.94 165 ASP A N 1
ATOM 1335 C CA . ASP A 1 165 ? -7.997 -23.911 2.332 1.00 50.94 165 ASP A CA 1
ATOM 1336 C C . ASP A 1 165 ? -8.985 -24.095 1.169 1.00 50.94 165 ASP A C 1
ATOM 1338 O O . ASP A 1 165 ? -9.387 -25.216 0.857 1.00 50.94 165 ASP A O 1
ATOM 1342 N N . ALA A 1 166 ? -9.322 -23.016 0.455 1.00 52.94 166 ALA A N 1
ATOM 1343 C CA . ALA A 1 166 ? -10.160 -23.061 -0.741 1.00 52.94 166 ALA A CA 1
ATOM 1344 C C . ALA A 1 166 ? -9.467 -23.777 -1.912 1.00 52.94 166 ALA A C 1
ATOM 1346 O O . ALA A 1 166 ? -10.101 -24.555 -2.626 1.00 52.94 166 ALA A O 1
ATOM 1347 N N . VAL A 1 167 ? -8.160 -23.555 -2.105 1.00 54.50 167 VAL A N 1
ATOM 1348 C CA . VAL A 1 167 ? -7.369 -24.276 -3.117 1.00 54.50 167 VAL A CA 1
ATOM 1349 C C . VAL A 1 167 ? -7.231 -25.751 -2.742 1.00 54.50 167 VAL A C 1
ATOM 1351 O O . VAL A 1 167 ? -7.398 -26.606 -3.604 1.00 54.50 167 VAL A O 1
ATOM 1354 N N . GLU A 1 168 ? -6.977 -26.070 -1.474 1.00 57.91 168 GLU A N 1
ATOM 1355 C CA . GLU A 1 168 ? -6.820 -27.442 -0.984 1.00 57.91 168 GLU A CA 1
ATOM 1356 C C . GLU A 1 168 ? -8.140 -28.226 -1.064 1.00 57.91 168 GLU A C 1
ATOM 1358 O O . GLU A 1 168 ? -8.150 -29.364 -1.531 1.00 57.91 168 GLU A O 1
ATOM 1363 N N . SER A 1 169 ? -9.269 -27.582 -0.752 1.00 59.91 169 SER A N 1
ATOM 1364 C CA . SER A 1 169 ? -10.614 -28.151 -0.925 1.00 59.91 169 SER A CA 1
ATOM 1365 C C . SER A 1 169 ? -10.941 -28.410 -2.399 1.00 59.91 169 SER A C 1
ATOM 1367 O O . SER A 1 169 ? -11.406 -29.495 -2.747 1.00 59.91 169 SER A O 1
ATOM 1369 N N . ALA A 1 170 ? -10.627 -27.461 -3.287 1.00 54.72 170 ALA A N 1
ATOM 1370 C CA . ALA A 1 170 ? -10.819 -27.624 -4.728 1.00 54.72 170 ALA A CA 1
ATOM 1371 C C . ALA A 1 170 ? -9.894 -28.698 -5.334 1.00 54.72 170 ALA A C 1
ATOM 1373 O O . ALA A 1 170 ? -10.291 -29.402 -6.261 1.00 54.72 170 ALA A O 1
ATOM 1374 N N . MET A 1 171 ? -8.671 -28.859 -4.815 1.00 56.34 171 MET A N 1
ATOM 1375 C CA . MET A 1 171 ? -7.774 -29.947 -5.222 1.00 56.34 171 MET A CA 1
ATOM 1376 C C . MET A 1 171 ? -8.264 -31.308 -4.713 1.00 56.34 171 MET A C 1
ATOM 1378 O O . MET A 1 171 ? -8.121 -32.299 -5.424 1.00 56.34 171 MET A O 1
ATOM 1382 N N . MET A 1 172 ? -8.862 -31.370 -3.520 1.00 60.97 172 MET A N 1
ATOM 1383 C CA . MET A 1 172 ? -9.397 -32.611 -2.956 1.00 60.97 172 MET A CA 1
ATOM 1384 C C . MET A 1 172 ? -10.641 -33.105 -3.710 1.00 60.97 172 MET A C 1
ATOM 1386 O O . MET A 1 172 ? -10.765 -34.308 -3.930 1.00 60.97 172 MET A O 1
ATOM 1390 N N . GLU A 1 173 ? -11.509 -32.203 -4.183 1.00 60.50 173 GLU A N 1
ATOM 1391 C CA . GLU A 1 173 ? -12.632 -32.568 -5.064 1.00 60.50 173 GLU A CA 1
ATOM 1392 C C . GLU A 1 173 ? -12.188 -33.027 -6.460 1.00 60.50 173 GLU A C 1
ATOM 1394 O O . GLU A 1 173 ? -12.887 -33.807 -7.097 1.00 60.50 173 GLU A O 1
ATOM 1399 N N . LEU A 1 174 ? -11.014 -32.597 -6.936 1.00 53.25 174 LEU A N 1
ATOM 1400 C CA . LEU A 1 174 ? -10.476 -33.016 -8.235 1.00 53.25 174 LEU A CA 1
ATOM 1401 C C . LEU A 1 174 ? -9.799 -34.405 -8.204 1.00 53.25 174 LEU A C 1
ATOM 1403 O O . LEU A 1 174 ? -9.417 -34.927 -9.253 1.00 53.25 174 LEU A O 1
ATOM 1407 N N . HIS A 1 175 ? -9.605 -34.979 -7.012 1.00 50.03 175 HIS A N 1
ATOM 1408 C CA . HIS A 1 175 ? -8.947 -36.271 -6.784 1.00 50.03 175 HIS A CA 1
ATOM 1409 C C . HIS A 1 175 ? -9.905 -37.395 -6.329 1.00 50.03 175 HIS A C 1
ATOM 1411 O O . HIS A 1 175 ? -9.431 -38.493 -6.019 1.00 50.03 175 HIS A O 1
ATOM 1417 N N . LEU A 1 176 ? -11.221 -37.148 -6.331 1.00 42.03 176 LEU A N 1
ATOM 1418 C CA . LEU A 1 176 ? -12.302 -38.134 -6.150 1.00 42.03 176 LEU A CA 1
ATOM 1419 C C . LEU A 1 176 ? -13.052 -38.371 -7.467 1.00 42.03 176 LEU A C 1
ATOM 1421 O O . LEU A 1 176 ? -13.506 -39.522 -7.663 1.00 42.03 1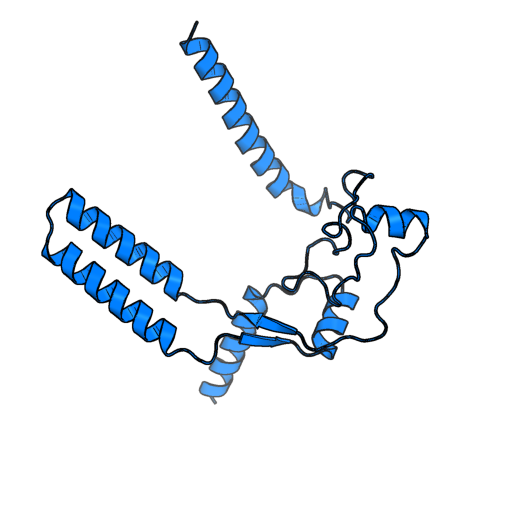76 LEU A O 1
#

Solvent-accessible surface area (backbone atoms only — not comparable to full-atom values): 10478 Å² total; per-residue (Å²): 110,71,66,59,54,51,50,54,52,52,51,52,53,51,50,50,54,51,50,54,52,53,48,68,74,44,46,87,79,65,68,67,63,55,57,80,78,81,72,65,33,42,63,87,50,71,36,59,62,72,68,43,97,76,55,53,79,59,87,80,86,76,90,52,86,44,36,37,43,55,28,52,82,70,70,55,74,79,71,73,78,91,70,61,60,63,47,77,42,77,56,91,71,66,61,67,57,54,43,52,54,28,51,50,42,22,52,53,14,60,76,70,68,37,60,68,48,24,51,51,19,51,54,48,40,54,52,53,50,52,55,56,72,68,60,79,87,50,60,48,77,44,48,27,66,57,48,52,50,41,69,71,64,73,55,73,81,55,68,71,56,55,52,49,51,52,50,51,52,55,52,53,65,74,76,111

Nearest PDB structures (foldseek):
  8f68-assembly1_A  TM=9.433E-01  e=7.829E-11  Escherichia coli
  6adq-assembly1_H  TM=8.280E-01 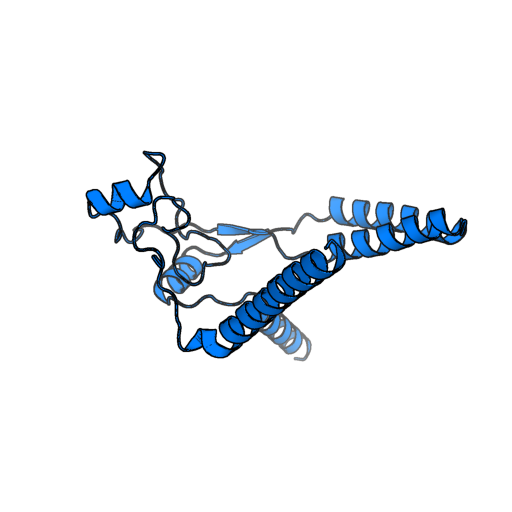 e=1.507E+00  Mycolicibacterium smegmatis MC2 51
  7qho-assembly1_T  TM=4.735E-01  e=1.900E-01  Corynebacterium glutamicum ATCC 13032
  9fu0-assembly1_T  TM=8.286E-01  e=3.275E+00  Mycolicibacterium smegmatis

pLDDT: mean 84.5, std 14.9, range [42.03, 98.19]

Mean predicted aligned error: 9.59 Å

Foldseek 3Di:
DVVVVVVVVVVVVVVVVVVVVVCVVCVVVCPAFLCNPVDQFAPQSLAGPPAAPLRDQDDDDADDRRRVVVCVVVVNSPDDDPFGAKDKDFDDDCLVVQLVVLVVQLVVCVVVVVVVSVVVSVVSNVVSVVVVVPDPPGIDIHGRVNSVVCVVVSDHDDVVVVVVVVVVVVVVVVVD

Secondary structure (DSSP, 8-state):
-HHHHHHHHHHHHHHHHHHHHHHHHHTTTS---S-TTS---SGGGSS-SSPPTTS-SSPPPP-STTHHHHHHHTT-TT---S----EEEEPP-SHHHHHHHHHHHHHHHHHTT-HHHHHHHHHHHHHHHHHHHH----EEEEPHHHHHHHHHH-----HHHHHHHHHHHHHHHTT-

Radius of gyration: 24.02 Å; Cα contacts (8 Å, |Δi|>4): 122; chains: 1; bounding box: 61×55×53 Å